Protein AF-A0A918ZTM0-F1 (afdb_monomer)

Structure (mmCIF, N/CA/C/O backbone):
data_AF-A0A918ZTM0-F1
#
_entry.id   AF-A0A918ZTM0-F1
#
loop_
_atom_site.group_PDB
_atom_site.id
_atom_site.type_symbol
_atom_site.label_atom_id
_atom_site.label_alt_id
_atom_site.label_comp_id
_atom_site.label_asym_id
_atom_site.label_entity_id
_atom_site.label_seq_id
_atom_site.pdbx_PDB_ins_code
_atom_site.Cartn_x
_atom_site.Cartn_y
_atom_site.Cartn_z
_atom_site.occupancy
_atom_site.B_iso_or_equiv
_atom_site.auth_seq_id
_atom_site.auth_comp_id
_atom_site.auth_asym_id
_atom_site.auth_atom_id
_atom_site.pdbx_PDB_model_num
ATOM 1 N N . MET A 1 1 ? -31.705 -29.599 -6.465 1.00 43.78 1 MET A N 1
ATOM 2 C CA . MET A 1 1 ? -30.343 -29.332 -6.976 1.00 43.78 1 MET A CA 1
ATOM 3 C C . MET A 1 1 ? -30.294 -27.897 -7.489 1.00 43.78 1 MET A C 1
ATOM 5 O O . MET A 1 1 ? -30.867 -27.629 -8.534 1.00 43.78 1 MET A O 1
ATOM 9 N N . ARG A 1 2 ? -29.726 -26.955 -6.719 1.00 46.12 2 ARG A N 1
ATOM 10 C CA . ARG A 1 2 ? -29.491 -25.574 -7.187 1.00 46.12 2 ARG A CA 1
ATOM 11 C C . ARG A 1 2 ? -28.284 -25.586 -8.129 1.00 46.12 2 ARG A C 1
ATOM 13 O O . ARG A 1 2 ? -27.284 -26.227 -7.819 1.00 46.12 2 ARG A O 1
ATOM 20 N N . GLY A 1 3 ? -28.444 -24.962 -9.292 1.00 47.97 3 GLY A N 1
ATOM 21 C CA . GLY A 1 3 ? -27.546 -25.076 -10.437 1.00 47.97 3 GLY A CA 1
ATOM 22 C C . GLY A 1 3 ? -26.139 -24.544 -10.172 1.00 47.97 3 GLY A C 1
ATOM 23 O O . GLY A 1 3 ? -25.957 -23.426 -9.703 1.00 47.97 3 GLY A O 1
ATOM 24 N N . VAL A 1 4 ? -25.153 -25.355 -10.551 1.00 58.38 4 VAL A N 1
ATOM 25 C CA . VAL A 1 4 ? -23.707 -25.065 -10.560 1.00 58.38 4 VAL A CA 1
ATOM 26 C C . VAL A 1 4 ? -23.358 -23.844 -11.433 1.00 58.38 4 VAL A C 1
ATOM 28 O O . VAL A 1 4 ? -22.305 -23.234 -11.273 1.00 58.38 4 VAL A O 1
ATOM 31 N N . THR A 1 5 ? -24.257 -23.436 -12.327 1.00 55.09 5 THR A N 1
ATOM 32 C CA . THR A 1 5 ? -24.033 -22.375 -13.314 1.00 55.09 5 THR A CA 1
ATOM 33 C C . THR A 1 5 ? -24.115 -20.952 -12.758 1.00 55.09 5 THR A C 1
ATOM 35 O O . THR A 1 5 ? -23.460 -20.072 -13.309 1.00 55.09 5 THR A O 1
ATOM 38 N N . ASP A 1 6 ? -24.811 -20.701 -11.641 1.00 48.56 6 ASP A N 1
ATOM 39 C CA . ASP A 1 6 ? -24.803 -19.365 -11.006 1.00 48.56 6 ASP A CA 1
ATOM 40 C C . ASP A 1 6 ? -23.495 -19.088 -10.238 1.00 48.56 6 ASP A C 1
ATOM 42 O O . ASP A 1 6 ? -23.199 -17.952 -9.875 1.00 48.56 6 ASP A O 1
ATOM 46 N N . SER A 1 7 ? -22.659 -20.115 -10.049 1.00 52.19 7 SER A N 1
ATOM 47 C CA . SER A 1 7 ? -21.384 -20.013 -9.337 1.00 52.19 7 SER A CA 1
ATOM 48 C C . SER A 1 7 ? -20.220 -19.510 -10.208 1.00 52.19 7 SER A C 1
ATOM 50 O O . SER A 1 7 ? -19.104 -19.385 -9.704 1.00 52.19 7 SER A O 1
ATOM 52 N N . MET A 1 8 ? -20.465 -19.223 -11.494 1.00 51.31 8 MET A N 1
ATOM 53 C CA . MET A 1 8 ? -19.448 -18.768 -12.455 1.00 51.31 8 MET A CA 1
ATOM 54 C C . MET A 1 8 ? -19.697 -17.368 -13.022 1.00 51.31 8 MET A C 1
ATOM 56 O O . MET A 1 8 ? -19.003 -16.964 -13.956 1.00 51.31 8 MET A O 1
ATOM 60 N N . ARG A 1 9 ? -20.646 -16.592 -12.477 1.00 54.53 9 ARG A N 1
ATOM 61 C CA . ARG A 1 9 ? -20.715 -15.175 -12.850 1.00 54.53 9 ARG A CA 1
ATOM 62 C C . ARG A 1 9 ? -19.388 -14.519 -12.451 1.00 54.53 9 ARG A C 1
ATOM 64 O O . ARG A 1 9 ? -18.967 -14.693 -11.303 1.00 54.53 9 ARG A O 1
ATOM 71 N N . PRO A 1 10 ? -18.703 -13.814 -13.371 1.00 57.16 10 PRO A N 1
ATOM 72 C CA . PRO A 1 10 ? -17.545 -13.024 -13.000 1.00 57.16 10 PRO A CA 1
ATOM 73 C C . PRO A 1 10 ? -17.990 -12.101 -11.869 1.00 57.16 10 PRO A C 1
ATOM 75 O O . PRO A 1 10 ? -18.932 -11.332 -12.051 1.00 57.16 10 PRO A O 1
ATOM 78 N N . GLY A 1 11 ? -17.376 -12.252 -10.691 1.00 60.34 11 GLY A N 1
ATOM 79 C CA . GLY A 1 11 ? -17.678 -11.395 -9.548 1.00 60.34 11 GLY A CA 1
ATOM 80 C C . GLY A 1 11 ? -17.605 -9.939 -9.988 1.00 60.34 11 GLY A C 1
ATOM 81 O O . GLY A 1 11 ? -16.727 -9.602 -10.785 1.00 60.34 11 GLY A O 1
ATOM 82 N N . GLU A 1 12 ? -18.558 -9.129 -9.533 1.00 71.25 12 GLU A N 1
ATOM 83 C CA . GLU A 1 12 ? -18.719 -7.733 -9.933 1.00 71.25 12 GLU A CA 1
ATOM 84 C C . GLU A 1 12 ? -17.384 -6.995 -9.763 1.00 71.25 12 GLU A C 1
ATOM 86 O O . GLU A 1 12 ? -16.927 -6.723 -8.651 1.00 71.25 12 GLU A O 1
ATOM 91 N N . ARG A 1 13 ? -16.695 -6.777 -10.888 1.00 81.94 13 ARG A N 1
ATOM 92 C CA . ARG A 1 13 ? -15.430 -6.051 -10.928 1.00 81.94 13 ARG A CA 1
ATOM 93 C C . ARG A 1 13 ? -15.784 -4.582 -10.899 1.00 81.94 13 ARG A C 1
ATOM 95 O O . ARG A 1 13 ? -16.464 -4.101 -11.800 1.00 81.94 13 ARG A O 1
ATOM 102 N N . GLN A 1 14 ? -15.306 -3.885 -9.882 1.00 89.44 14 GLN A N 1
ATOM 103 C CA . GLN A 1 14 ? -15.478 -2.447 -9.793 1.00 89.44 14 GLN A CA 1
ATOM 104 C C . GLN A 1 14 ? -14.168 -1.770 -10.185 1.00 89.44 14 GLN A C 1
ATOM 106 O O . GLN A 1 14 ? -13.125 -2.042 -9.591 1.00 89.44 14 GLN A O 1
ATOM 111 N N . GLU A 1 15 ? -14.216 -0.895 -11.181 1.00 91.62 15 GLU A N 1
ATOM 112 C CA . GLU A 1 15 ? -13.107 0.007 -11.475 1.00 91.62 15 GLU A CA 1
ATOM 113 C C . GLU A 1 15 ? -13.117 1.168 -10.482 1.00 91.62 15 GLU A C 1
ATOM 115 O O . GLU A 1 15 ? -14.165 1.727 -10.162 1.00 91.62 15 GLU A O 1
ATOM 120 N N . VAL A 1 16 ? -11.942 1.485 -9.952 1.00 91.25 16 VAL A N 1
ATOM 121 C CA . VAL A 1 16 ? -11.737 2.487 -8.908 1.00 91.25 16 VAL A CA 1
ATOM 122 C C . VAL A 1 16 ? -10.524 3.312 -9.285 1.00 91.25 16 VAL A C 1
ATOM 124 O O . VAL A 1 16 ? -9.474 2.760 -9.613 1.00 91.25 16 VAL A O 1
ATOM 127 N N . VAL A 1 17 ? -10.629 4.633 -9.205 1.00 91.06 17 VAL A N 1
ATOM 128 C CA . VAL A 1 17 ? -9.466 5.494 -9.436 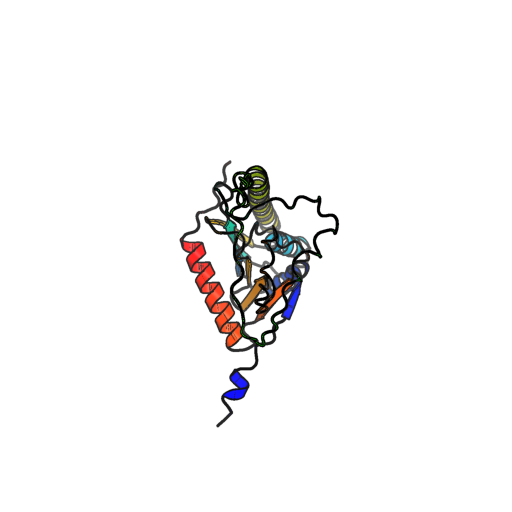1.00 91.06 17 VAL A CA 1
ATOM 129 C C . VAL A 1 17 ? -8.583 5.475 -8.187 1.00 91.06 17 VAL A C 1
ATOM 131 O O . VAL A 1 17 ? -9.071 5.525 -7.061 1.00 91.06 17 VAL A O 1
ATOM 134 N N . ALA A 1 18 ? -7.265 5.431 -8.351 1.00 88.50 18 ALA A N 1
ATOM 135 C CA . ALA A 1 18 ? -6.290 5.418 -7.261 1.00 88.50 18 ALA A CA 1
ATOM 136 C C . ALA A 1 18 ? -6.501 6.565 -6.248 1.00 88.50 18 ALA A C 1
ATOM 138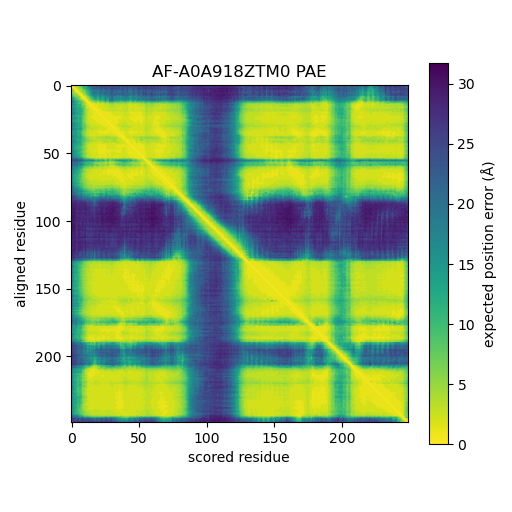 O O . ALA A 1 18 ? -6.328 6.389 -5.038 1.00 88.50 18 ALA A O 1
ATOM 139 N N . GLY A 1 19 ? -6.946 7.731 -6.728 1.00 89.06 19 GLY A N 1
ATOM 140 C CA . GLY A 1 19 ? -7.374 8.871 -5.920 1.00 89.06 19 GLY A CA 1
ATOM 141 C C . GLY A 1 19 ? -8.487 8.572 -4.902 1.00 89.06 19 GLY A C 1
ATOM 142 O O . GLY A 1 19 ? -8.572 9.265 -3.887 1.00 89.06 19 GLY A O 1
ATOM 143 N N . GLU A 1 20 ? -9.294 7.535 -5.132 1.00 93.12 20 GLU A N 1
ATOM 144 C CA . GLU A 1 20 ? -10.441 7.133 -4.311 1.00 93.12 20 GLU A CA 1
ATOM 145 C C . GLU A 1 20 ? -10.087 6.124 -3.210 1.00 93.12 20 GLU A C 1
ATOM 147 O O . GLU A 1 20 ? -10.922 5.863 -2.342 1.00 93.12 20 GLU A O 1
ATOM 152 N N . LEU A 1 21 ? -8.855 5.595 -3.169 1.00 94.62 21 LEU A N 1
ATOM 153 C CA . LEU A 1 21 ? -8.422 4.644 -2.129 1.00 94.62 21 LEU A CA 1
ATOM 154 C C . LEU A 1 21 ? -8.663 5.166 -0.703 1.00 94.62 21 LEU A C 1
ATOM 156 O O . LEU A 1 21 ? -9.023 4.399 0.190 1.00 94.62 21 LEU A O 1
ATOM 160 N N . GLY A 1 22 ? -8.558 6.482 -0.489 1.00 94.62 22 GLY A N 1
ATOM 161 C CA . GLY A 1 22 ? -8.833 7.106 0.807 1.00 94.62 22 GLY A CA 1
ATOM 162 C C . GLY A 1 22 ? -10.286 6.968 1.289 1.00 94.62 22 GLY A C 1
ATOM 163 O O . GLY A 1 22 ? -10.565 7.140 2.474 1.00 94.62 22 GLY A O 1
ATOM 164 N N . ARG A 1 23 ? -11.250 6.656 0.414 1.00 95.56 23 ARG A N 1
ATOM 165 C CA . ARG A 1 23 ? -12.600 6.264 0.849 1.00 95.56 23 ARG A CA 1
ATOM 166 C C . ARG A 1 23 ? -12.562 4.915 1.566 1.00 95.56 23 ARG A C 1
ATOM 168 O O . ARG A 1 23 ? -13.035 4.825 2.692 1.00 95.56 23 ARG A O 1
ATOM 175 N N . TYR A 1 24 ? -11.937 3.919 0.951 1.00 96.38 24 TYR A N 1
ATOM 176 C CA . TYR A 1 24 ? -11.879 2.556 1.476 1.00 96.38 24 TYR A CA 1
ATOM 177 C C . TYR A 1 24 ? -11.039 2.457 2.751 1.00 96.38 24 TYR A C 1
ATOM 179 O O . TYR A 1 24 ? -11.415 1.738 3.671 1.00 96.38 24 TYR A O 1
ATOM 187 N N . PHE A 1 25 ? -9.954 3.233 2.862 1.00 96.19 25 PHE A N 1
ATOM 188 C CA . PHE A 1 25 ? -9.216 3.326 4.124 1.00 96.19 25 PHE A CA 1
ATOM 189 C C . PHE A 1 25 ? -10.093 3.878 5.246 1.00 96.19 25 PHE A C 1
ATOM 191 O O . PHE A 1 25 ? -10.139 3.273 6.309 1.00 96.19 25 PHE A O 1
ATOM 198 N N . ARG A 1 26 ? -10.842 4.967 5.019 1.00 95.19 26 ARG A N 1
ATOM 199 C CA . ARG A 1 26 ? -11.750 5.521 6.041 1.00 95.19 26 ARG A CA 1
ATOM 200 C C . ARG A 1 26 ? -12.819 4.536 6.491 1.00 95.19 26 ARG A C 1
ATOM 202 O O . ARG A 1 26 ? -13.101 4.481 7.679 1.00 95.19 26 ARG A O 1
ATOM 209 N N . GLU A 1 27 ? -13.390 3.780 5.559 1.00 95.19 27 GLU A N 1
ATOM 210 C CA . GLU A 1 27 ? -14.376 2.742 5.874 1.00 95.19 27 GLU A CA 1
ATOM 211 C C . GLU A 1 27 ? -13.764 1.621 6.736 1.00 95.19 27 GLU A C 1
ATOM 213 O O . GLU A 1 27 ? -14.442 1.096 7.614 1.00 95.19 27 GLU A O 1
ATOM 218 N N . ALA A 1 28 ? -12.480 1.298 6.540 1.00 96.06 28 ALA A N 1
ATOM 219 C CA . ALA A 1 28 ? -11.780 0.252 7.287 1.00 96.06 28 ALA A CA 1
ATOM 220 C C . ALA A 1 28 ? -11.187 0.718 8.631 1.00 96.06 28 ALA A C 1
ATOM 222 O O . ALA A 1 28 ? -11.035 -0.093 9.539 1.00 96.06 28 ALA A O 1
ATOM 223 N N . LEU A 1 29 ? -10.865 2.012 8.787 1.00 95.75 29 LEU A N 1
ATOM 224 C CA . LEU A 1 29 ? -10.197 2.561 9.979 1.00 95.75 29 LEU A CA 1
ATOM 225 C C . LEU A 1 29 ? -10.827 2.149 11.324 1.00 95.75 29 LEU A C 1
ATOM 227 O O . LEU A 1 29 ? -10.054 1.820 12.221 1.00 95.75 29 LEU A O 1
ATOM 231 N N . PRO A 1 30 ? -12.164 2.119 11.503 1.00 94.50 30 PRO A N 1
ATOM 232 C CA . PRO A 1 30 ? -12.768 1.699 12.770 1.00 94.50 30 PRO A CA 1
ATOM 233 C C . PRO A 1 30 ? -12.461 0.251 13.188 1.00 94.50 30 PRO A C 1
ATOM 235 O O . PRO A 1 30 ? -12.690 -0.093 14.343 1.00 94.50 30 PRO A O 1
ATOM 238 N N . GLY A 1 31 ? -11.997 -0.595 12.261 1.00 95.50 31 GLY A N 1
ATOM 239 C CA . GLY A 1 31 ? -11.711 -2.015 12.478 1.00 95.50 31 GLY A CA 1
ATOM 240 C C . GLY A 1 31 ? -10.237 -2.355 12.704 1.00 95.50 31 GLY A C 1
ATOM 241 O O . GLY A 1 31 ? -9.892 -3.526 12.599 1.00 95.50 31 GLY A O 1
ATOM 242 N N . ASP A 1 32 ? -9.382 -1.366 12.986 1.00 96.50 32 ASP A N 1
ATOM 243 C CA . ASP A 1 32 ? -7.930 -1.539 13.165 1.00 96.50 32 ASP A CA 1
ATOM 244 C C . ASP A 1 32 ? -7.238 -2.221 11.961 1.00 96.50 32 ASP A C 1
ATOM 246 O O . ASP A 1 32 ? -6.677 -3.317 12.079 1.00 96.50 32 ASP A O 1
ATOM 250 N N . PRO A 1 33 ? -7.284 -1.594 10.769 1.00 97.50 33 PRO A N 1
ATOM 251 C CA . PRO A 1 33 ? -7.004 -2.294 9.528 1.00 97.50 33 PRO A CA 1
ATOM 252 C C . PRO A 1 33 ? -5.521 -2.629 9.330 1.00 97.50 33 PRO A C 1
ATOM 254 O O . PRO A 1 33 ? -4.614 -1.828 9.597 1.00 97.50 33 PRO A O 1
ATOM 257 N N . GLY A 1 34 ? -5.281 -3.800 8.744 1.00 98.38 34 GLY A N 1
ATOM 258 C CA . GLY A 1 34 ? -4.026 -4.206 8.128 1.00 98.38 34 GLY A CA 1
ATOM 259 C C . GLY A 1 34 ? -4.010 -3.891 6.633 1.00 98.38 34 GLY A C 1
ATOM 260 O O . GLY A 1 34 ? -4.865 -4.349 5.877 1.00 98.38 34 GLY A O 1
ATOM 261 N N . ILE A 1 35 ? -3.009 -3.133 6.192 1.00 98.25 35 ILE A N 1
ATOM 262 C CA . ILE A 1 35 ? -2.814 -2.725 4.802 1.00 98.25 35 ILE A CA 1
ATOM 263 C C . ILE A 1 35 ? -1.501 -3.316 4.291 1.00 98.25 35 ILE A C 1
ATOM 265 O O . ILE A 1 35 ? -0.425 -2.981 4.790 1.00 98.25 35 ILE A O 1
ATOM 269 N N . ASP A 1 36 ? -1.597 -4.159 3.266 1.00 98.38 36 ASP A N 1
ATOM 270 C CA . ASP A 1 36 ? -0.458 -4.801 2.608 1.00 98.38 36 ASP A CA 1
ATOM 271 C C . ASP A 1 36 ? -0.366 -4.299 1.163 1.00 98.38 36 ASP A C 1
ATOM 273 O O . ASP A 1 36 ? -1.288 -4.505 0.374 1.00 98.38 36 ASP A O 1
ATOM 277 N N . ALA A 1 37 ? 0.729 -3.637 0.793 1.00 96.88 37 ALA A N 1
ATOM 278 C CA . ALA A 1 37 ? 0.880 -3.024 -0.523 1.00 96.88 37 ALA A CA 1
ATOM 279 C C . ALA A 1 37 ? 2.193 -3.406 -1.211 1.00 96.88 37 ALA A C 1
ATOM 281 O O . ALA A 1 37 ? 3.261 -3.412 -0.603 1.00 96.88 37 ALA A O 1
ATOM 282 N N . VAL A 1 38 ? 2.113 -3.658 -2.514 1.00 95.31 38 VAL A N 1
ATOM 283 C CA . VAL A 1 38 ? 3.263 -3.720 -3.422 1.00 95.31 38 VAL A CA 1
ATOM 284 C C . VAL A 1 38 ? 3.082 -2.602 -4.433 1.00 95.31 38 VAL A C 1
ATOM 286 O O . VAL A 1 38 ? 1.987 -2.451 -4.969 1.00 95.31 38 VAL A O 1
ATOM 289 N N . GLY A 1 39 ? 4.118 -1.815 -4.701 1.00 91.56 39 GLY A N 1
ATOM 290 C CA . GLY A 1 39 ? 4.056 -0.789 -5.740 1.00 91.56 39 GLY A CA 1
ATOM 291 C C . GLY A 1 39 ? 5.407 -0.149 -6.012 1.00 91.56 39 GLY A C 1
ATOM 292 O O . GLY A 1 39 ? 6.361 -0.379 -5.278 1.00 91.56 39 GLY A O 1
ATOM 293 N N . CYS A 1 40 ? 5.479 0.673 -7.064 1.00 87.69 40 CYS A N 1
ATOM 294 C CA . CYS A 1 40 ? 6.723 1.330 -7.480 1.00 87.69 40 CYS A CA 1
ATOM 295 C C . CYS A 1 40 ? 7.348 2.157 -6.341 1.00 87.69 40 CYS A C 1
ATOM 297 O O . CYS A 1 40 ? 8.464 1.882 -5.930 1.00 87.69 40 CYS A O 1
ATOM 299 N N . THR A 1 41 ? 6.619 3.117 -5.769 1.00 88.06 41 THR A N 1
ATOM 300 C CA . THR A 1 41 ? 7.096 3.882 -4.597 1.00 88.06 41 THR A CA 1
ATOM 301 C C . THR A 1 41 ? 6.230 3.674 -3.357 1.00 88.06 41 THR A C 1
ATOM 303 O O . THR A 1 41 ? 6.598 4.069 -2.256 1.00 88.06 41 THR A O 1
ATOM 306 N N . GLY A 1 42 ? 5.051 3.063 -3.520 1.00 87.81 42 GLY A N 1
ATOM 307 C CA . GLY A 1 42 ? 4.014 3.017 -2.486 1.00 87.81 42 GLY A CA 1
ATOM 308 C C . GLY A 1 42 ? 3.314 4.363 -2.250 1.00 87.81 42 GLY A C 1
ATOM 309 O O . GLY A 1 42 ? 2.385 4.420 -1.442 1.00 87.81 42 GLY A O 1
ATOM 310 N N . GLY A 1 43 ? 3.702 5.425 -2.974 1.00 92.06 43 GLY A N 1
ATOM 311 C CA . GLY A 1 43 ? 3.236 6.797 -2.763 1.00 92.06 43 GLY A CA 1
ATOM 312 C C . GLY A 1 43 ? 1.719 6.930 -2.748 1.00 92.06 43 GLY A C 1
ATOM 313 O O . GLY A 1 43 ? 1.170 7.513 -1.822 1.00 92.06 43 GLY A O 1
ATOM 314 N N . THR A 1 44 ? 1.018 6.303 -3.692 1.00 91.31 44 THR A N 1
ATOM 315 C CA . THR A 1 44 ? -0.450 6.340 -3.765 1.00 91.31 44 THR A CA 1
ATOM 316 C C . THR A 1 44 ? -1.124 5.827 -2.489 1.00 91.31 44 THR A C 1
ATOM 318 O O . THR A 1 44 ? -2.035 6.474 -1.974 1.00 91.31 44 THR A O 1
ATOM 321 N N . VAL A 1 45 ? -0.675 4.692 -1.946 1.00 94.62 45 VAL A N 1
ATOM 322 C CA . VAL A 1 45 ? -1.239 4.117 -0.712 1.00 94.62 45 VAL A CA 1
ATOM 323 C C . VAL A 1 45 ? -0.901 5.002 0.487 1.00 94.62 45 VAL A C 1
ATOM 325 O O . VAL A 1 45 ? -1.787 5.339 1.273 1.00 94.62 45 VAL A O 1
ATOM 328 N N . VAL A 1 46 ? 0.360 5.426 0.591 1.00 95.94 46 VAL A N 1
ATOM 329 C CA . VAL A 1 46 ? 0.868 6.260 1.689 1.00 95.94 46 VAL A CA 1
ATOM 330 C C . VAL A 1 46 ? 0.155 7.611 1.747 1.00 95.94 46 VAL A C 1
ATOM 332 O O . VAL A 1 46 ? -0.352 7.993 2.800 1.00 95.94 46 VAL A O 1
ATOM 335 N N . ASP A 1 47 ? 0.048 8.312 0.617 1.00 95.19 47 ASP A N 1
ATOM 336 C CA . ASP A 1 47 ? -0.610 9.616 0.522 1.00 95.19 47 ASP A CA 1
ATOM 337 C C . ASP A 1 47 ? -2.078 9.538 0.935 1.00 95.19 47 ASP A C 1
ATOM 339 O O . ASP A 1 47 ? -2.576 10.392 1.675 1.00 95.19 47 ASP A O 1
ATOM 343 N N . GLN A 1 48 ? -2.786 8.521 0.443 1.00 95.38 48 GLN A N 1
ATOM 344 C CA . GLN A 1 48 ? -4.203 8.344 0.727 1.00 95.38 48 GLN A CA 1
ATOM 345 C C . GLN A 1 48 ? -4.427 7.992 2.197 1.00 95.38 48 GLN A C 1
ATOM 347 O O . GLN A 1 48 ? -5.300 8.589 2.829 1.00 95.38 48 GLN A O 1
ATOM 352 N N . LEU A 1 49 ? -3.610 7.109 2.777 1.00 96.50 49 LEU A N 1
ATOM 353 C CA . LEU A 1 49 ? -3.696 6.780 4.199 1.00 96.50 49 LEU A CA 1
ATOM 354 C C . LEU A 1 49 ? -3.368 7.990 5.085 1.00 96.50 49 LEU A C 1
ATOM 356 O O . LEU A 1 49 ? -4.141 8.305 5.992 1.00 96.50 49 LEU A O 1
ATOM 360 N N . ARG A 1 50 ? -2.280 8.716 4.790 1.00 96.62 50 ARG A N 1
ATOM 361 C CA . ARG A 1 50 ? -1.895 9.943 5.506 1.00 96.62 50 ARG A CA 1
ATOM 362 C C . ARG A 1 50 ? -3.049 10.940 5.546 1.00 96.62 50 ARG A C 1
ATOM 364 O O . ARG A 1 50 ? -3.433 11.390 6.623 1.00 96.62 50 ARG A O 1
ATOM 371 N N . ARG A 1 51 ? -3.669 11.220 4.394 1.00 95.19 51 ARG A N 1
ATOM 372 C CA . ARG A 1 51 ? -4.829 12.124 4.301 1.00 95.19 51 ARG A CA 1
ATOM 373 C C . ARG A 1 51 ? -5.999 11.681 5.175 1.00 95.19 51 ARG A C 1
ATOM 375 O O . ARG A 1 51 ? -6.687 12.534 5.729 1.00 95.19 51 ARG A O 1
ATOM 382 N N . CYS A 1 52 ? -6.251 10.377 5.287 1.00 95.19 52 CYS A N 1
ATOM 383 C CA . CYS A 1 52 ? -7.323 9.856 6.136 1.00 95.19 52 CYS A CA 1
ATOM 384 C C . CYS A 1 52 ? -7.027 10.088 7.620 1.00 95.19 52 CYS A C 1
ATOM 386 O O . CYS A 1 52 ? -7.897 10.553 8.351 1.00 95.19 52 CYS A O 1
ATOM 388 N N . LEU A 1 53 ? -5.792 9.822 8.046 1.00 95.62 53 LEU A N 1
ATOM 389 C CA . LEU A 1 53 ? -5.377 9.954 9.442 1.00 95.62 53 LEU A CA 1
ATOM 390 C C . LEU A 1 53 ? -5.265 11.420 9.895 1.00 95.62 53 LEU A C 1
ATOM 392 O O . LEU A 1 53 ? -5.557 11.742 11.048 1.00 95.62 53 LEU A O 1
ATOM 396 N N . GLU A 1 54 ? -4.877 12.330 8.999 1.00 94.38 54 GLU A N 1
ATOM 397 C CA . GLU A 1 54 ? -4.691 13.744 9.336 1.00 94.38 54 GLU A CA 1
ATOM 398 C C . GLU A 1 54 ? -6.004 14.517 9.490 1.00 94.38 54 GLU A C 1
ATOM 400 O O . GLU A 1 54 ? -6.086 15.362 10.387 1.00 94.38 54 GLU A O 1
ATOM 405 N N . ARG A 1 55 ? -7.036 14.192 8.696 1.00 89.31 55 ARG A N 1
ATOM 406 C CA . ARG A 1 55 ? -8.293 14.960 8.572 1.00 89.31 55 ARG A CA 1
ATOM 407 C C . ARG A 1 55 ? -9.112 15.155 9.854 1.00 89.31 55 ARG A C 1
ATOM 409 O O . ARG A 1 55 ? -9.960 16.032 9.860 1.00 89.31 55 ARG A O 1
ATOM 416 N N . GLY A 1 56 ? -8.837 14.433 10.940 1.00 70.06 56 GLY A N 1
ATOM 417 C CA . GLY A 1 56 ? -9.391 14.764 12.265 1.00 70.06 56 GLY A CA 1
ATOM 418 C C . GLY A 1 56 ? -10.602 13.944 12.690 1.00 70.06 56 GLY A C 1
ATOM 419 O O . GLY A 1 56 ? -10.745 13.700 13.882 1.00 70.06 56 GLY A O 1
ATOM 420 N N . ASP A 1 57 ? -11.385 13.427 11.746 1.00 82.75 57 ASP A N 1
ATOM 421 C CA . ASP A 1 57 ? -12.649 12.725 12.025 1.00 82.75 57 ASP A CA 1
ATOM 422 C C . ASP A 1 57 ? -12.464 11.238 12.379 1.00 82.75 57 ASP A C 1
ATOM 424 O O . ASP A 1 57 ? -13.244 10.376 11.974 1.00 82.75 57 ASP A O 1
ATOM 428 N N . LEU A 1 58 ? -11.395 10.908 13.107 1.00 87.06 58 LEU A N 1
ATOM 429 C CA . LEU A 1 58 ? -11.161 9.539 13.559 1.00 87.06 58 LEU A CA 1
ATOM 430 C C . LEU A 1 58 ? -12.112 9.224 14.714 1.00 87.06 58 LEU A C 1
ATOM 432 O O . LEU A 1 58 ? -12.058 9.856 15.769 1.00 87.06 58 LEU A O 1
ATOM 436 N N . THR A 1 59 ? -12.971 8.227 14.530 1.00 85.50 59 THR A N 1
ATOM 437 C CA . THR A 1 59 ? -13.771 7.673 15.618 1.00 85.50 59 THR A CA 1
ATOM 438 C C . THR A 1 59 ? -12.896 6.735 16.451 1.00 85.50 59 THR A C 1
ATOM 440 O O . THR A 1 59 ? -12.368 5.740 15.962 1.00 85.50 59 THR A O 1
ATOM 443 N N . GLY A 1 60 ? -12.706 7.061 17.730 1.00 89.62 60 GLY A N 1
ATOM 444 C CA . GLY A 1 60 ? -11.885 6.254 18.636 1.00 89.62 60 GLY A CA 1
ATOM 445 C C . GLY A 1 60 ? -10.377 6.460 18.455 1.00 89.62 60 GLY A C 1
ATOM 446 O O . GLY A 1 60 ? -9.910 7.582 18.271 1.00 89.62 60 GLY A O 1
ATOM 447 N N . ARG A 1 61 ? -9.604 5.376 18.603 1.00 93.81 61 ARG A N 1
ATOM 448 C CA . ARG A 1 61 ? -8.134 5.362 18.497 1.00 93.81 61 ARG A CA 1
ATOM 449 C C . ARG A 1 61 ? -7.687 4.184 17.634 1.00 93.81 61 ARG A C 1
ATOM 451 O O . ARG A 1 61 ? -7.172 3.214 18.189 1.00 93.81 61 ARG A O 1
ATOM 458 N N . PRO A 1 62 ? -7.905 4.251 16.313 1.00 95.12 62 PRO A N 1
ATOM 459 C CA . PRO A 1 62 ? -7.641 3.116 15.446 1.00 95.12 62 PRO A CA 1
ATOM 460 C C . PRO A 1 62 ? -6.156 2.750 15.452 1.00 95.12 62 PRO A C 1
ATOM 462 O O . PRO A 1 62 ? -5.282 3.626 15.514 1.00 95.12 62 PRO A O 1
ATOM 465 N N . HIS A 1 63 ? -5.874 1.456 15.368 1.00 97.56 63 HIS A N 1
ATOM 466 C CA . HIS A 1 63 ? -4.548 0.897 15.155 1.00 97.56 63 HIS A CA 1
ATOM 467 C C . HIS A 1 63 ? -4.422 0.439 13.704 1.00 97.56 63 HIS A C 1
ATOM 469 O O . HIS A 1 63 ? -5.001 -0.557 13.300 1.00 97.56 63 HIS A O 1
ATOM 475 N N . VAL A 1 64 ? -3.627 1.157 12.915 1.00 98.00 64 VAL A N 1
ATOM 476 C CA . VAL A 1 64 ? -3.352 0.797 11.521 1.00 98.00 64 VAL A CA 1
ATOM 477 C C . VAL A 1 64 ? -2.000 0.105 11.414 1.00 98.00 64 VAL A C 1
ATOM 479 O O . VAL A 1 64 ? -0.999 0.625 11.913 1.00 98.00 64 VAL A O 1
ATOM 482 N N . ARG A 1 65 ? -1.945 -1.032 10.715 1.00 98.50 65 ARG A N 1
ATOM 483 C CA . ARG A 1 65 ? -0.688 -1.680 10.314 1.00 98.50 65 ARG A CA 1
ATOM 484 C C . ARG A 1 65 ? -0.485 -1.508 8.816 1.00 98.50 65 ARG A C 1
ATOM 486 O O . ARG A 1 65 ? -1.303 -1.981 8.041 1.00 98.50 65 ARG A O 1
ATOM 493 N N . LEU A 1 66 ? 0.612 -0.885 8.404 1.00 98.31 66 LEU A N 1
ATOM 494 C CA . LEU A 1 66 ? 0.968 -0.690 7.001 1.00 98.31 66 LEU A CA 1
ATOM 495 C C . LEU A 1 66 ? 2.268 -1.432 6.668 1.00 98.31 66 LEU A C 1
ATOM 497 O O . LEU A 1 66 ? 3.318 -1.151 7.244 1.00 98.31 66 LEU A O 1
ATOM 501 N N . ARG A 1 67 ? 2.204 -2.340 5.695 1.00 98.38 67 ARG A N 1
ATOM 502 C CA . ARG A 1 67 ? 3.349 -3.075 5.148 1.00 98.38 67 ARG A CA 1
ATOM 503 C C . ARG A 1 67 ? 3.492 -2.763 3.663 1.00 98.38 67 ARG A C 1
ATOM 505 O O . ARG A 1 67 ? 2.580 -3.041 2.889 1.00 98.38 67 ARG A O 1
ATOM 512 N N . VAL A 1 68 ? 4.626 -2.196 3.255 1.00 97.38 68 VAL A N 1
ATOM 513 C CA . VAL A 1 68 ? 4.870 -1.794 1.859 1.00 97.38 68 VAL A CA 1
ATOM 514 C C . VAL A 1 68 ? 6.115 -2.481 1.311 1.00 97.38 68 VAL A C 1
ATOM 516 O O . VAL A 1 68 ? 7.186 -2.381 1.905 1.00 97.38 68 VAL A O 1
ATOM 519 N N . ILE A 1 69 ? 5.986 -3.152 0.166 1.00 96.94 69 ILE A N 1
ATOM 520 C CA . ILE A 1 69 ? 7.111 -3.668 -0.621 1.00 96.94 69 ILE A CA 1
ATOM 521 C C . ILE A 1 69 ? 7.324 -2.759 -1.828 1.00 96.94 69 ILE A C 1
ATOM 523 O O . ILE A 1 69 ? 6.390 -2.512 -2.595 1.00 96.94 69 ILE A O 1
ATOM 527 N N . VAL A 1 70 ? 8.563 -2.314 -2.019 1.00 95.31 70 VAL A N 1
ATOM 528 C CA . VAL A 1 70 ? 8.988 -1.514 -3.175 1.00 95.31 70 VAL A CA 1
ATOM 529 C C . VAL A 1 70 ? 10.174 -2.170 -3.896 1.00 95.31 70 VAL A C 1
ATOM 531 O O . VAL A 1 70 ? 10.905 -2.958 -3.281 1.00 95.31 70 VAL A O 1
ATOM 534 N N . PRO A 1 71 ? 10.392 -1.870 -5.190 1.00 94.75 71 PRO A N 1
ATOM 535 C CA . PRO A 1 71 ? 11.609 -2.239 -5.893 1.00 94.75 71 PRO A CA 1
ATOM 536 C C . PRO A 1 71 ? 12.865 -1.731 -5.183 1.00 94.75 71 PRO A C 1
ATOM 538 O O . PRO A 1 71 ? 12.908 -0.625 -4.643 1.00 94.75 71 PRO A O 1
ATOM 541 N N . ASP A 1 72 ? 13.921 -2.533 -5.236 1.00 94.75 72 ASP A N 1
ATOM 542 C CA . ASP A 1 72 ? 15.252 -2.113 -4.823 1.00 94.75 72 ASP A CA 1
ATOM 543 C C . ASP A 1 72 ? 15.890 -1.211 -5.893 1.00 94.75 72 ASP A C 1
ATOM 545 O O . ASP A 1 72 ? 16.597 -1.671 -6.791 1.00 94.75 72 ASP A O 1
ATOM 549 N N . PHE A 1 73 ? 15.639 0.095 -5.787 1.00 92.75 73 PHE A N 1
ATOM 550 C CA . PHE A 1 73 ? 16.198 1.106 -6.690 1.00 92.75 73 PHE A CA 1
ATOM 551 C C . PHE A 1 73 ? 17.712 1.317 -6.532 1.00 92.75 73 PHE A C 1
ATOM 553 O O . PHE A 1 73 ? 18.301 2.085 -7.292 1.00 92.75 73 PHE A O 1
ATOM 560 N N . THR A 1 74 ? 18.369 0.645 -5.580 1.00 92.06 74 THR A N 1
ATOM 561 C CA . THR A 1 74 ? 19.838 0.655 -5.487 1.00 92.06 74 THR A CA 1
ATOM 562 C C . THR A 1 74 ? 20.490 -0.258 -6.528 1.00 92.06 74 THR A C 1
ATOM 564 O O . THR A 1 74 ? 21.698 -0.180 -6.748 1.00 92.06 74 THR A O 1
ATOM 567 N N . GLN A 1 75 ? 19.694 -1.100 -7.198 1.00 91.06 75 GLN A N 1
ATOM 568 C CA . GLN A 1 75 ? 20.144 -2.050 -8.210 1.00 91.06 75 GLN A CA 1
ATOM 569 C C . GLN A 1 75 ? 19.565 -1.734 -9.600 1.00 91.06 75 GLN A C 1
ATOM 571 O O . GLN A 1 75 ? 18.561 -1.027 -9.713 1.00 91.06 75 GLN A O 1
ATOM 576 N N . PRO A 1 76 ? 20.193 -2.213 -10.692 1.00 89.56 76 PRO A N 1
ATOM 577 C CA . PRO A 1 76 ? 19.650 -2.098 -12.052 1.00 89.56 76 PRO A CA 1
ATOM 578 C C . PRO A 1 76 ? 18.271 -2.713 -12.205 1.00 89.56 76 PRO A C 1
ATOM 580 O O . PRO A 1 76 ? 18.069 -3.867 -11.843 1.00 89.56 76 PRO A O 1
ATOM 583 N N . LEU A 1 77 ? 17.330 -1.949 -12.764 1.00 85.25 77 LEU A N 1
ATOM 584 C CA . LEU A 1 77 ? 15.969 -2.405 -13.027 1.00 85.25 77 LEU A CA 1
ATOM 585 C C . LEU A 1 77 ? 15.686 -2.344 -14.526 1.00 85.25 77 LEU A C 1
ATOM 587 O O . LEU A 1 77 ? 15.692 -1.286 -15.152 1.00 85.25 77 LEU A O 1
ATOM 591 N N . SER A 1 78 ? 15.393 -3.505 -15.109 1.00 81.25 78 SER A N 1
ATOM 592 C CA . SER A 1 78 ? 14.998 -3.585 -16.515 1.00 81.25 78 SER A CA 1
ATOM 593 C C . SER A 1 78 ? 13.655 -2.887 -16.745 1.00 81.25 78 SER A C 1
ATOM 595 O O . SER A 1 78 ? 12.689 -3.131 -16.019 1.00 81.25 78 SER A O 1
ATOM 597 N N . GLY A 1 79 ? 13.584 -2.055 -17.787 1.00 74.00 79 GLY A N 1
ATOM 598 C CA . GLY A 1 79 ? 12.353 -1.372 -18.196 1.00 74.00 79 GLY A CA 1
ATOM 599 C C . GLY A 1 79 ? 12.003 -0.122 -17.384 1.00 74.00 79 GLY A C 1
ATOM 600 O O . GLY A 1 79 ? 10.903 0.405 -17.554 1.00 74.00 79 GLY A O 1
ATOM 601 N N . LEU A 1 80 ? 12.907 0.355 -16.521 1.00 75.50 80 LEU A N 1
ATOM 602 C CA . LEU A 1 80 ? 12.768 1.643 -15.851 1.00 75.50 80 LEU A CA 1
ATOM 603 C C . LEU A 1 80 ? 13.420 2.743 -16.703 1.00 75.50 80 LEU A C 1
ATOM 605 O O . LEU A 1 80 ? 14.619 2.988 -16.600 1.00 75.50 80 LEU A O 1
ATOM 609 N N . CYS A 1 81 ? 12.618 3.405 -17.533 1.00 69.12 81 CYS A N 1
ATOM 610 C CA . CYS A 1 81 ? 13.063 4.527 -18.358 1.00 69.12 81 CYS A CA 1
ATOM 611 C C . CYS A 1 81 ? 12.220 5.764 -18.045 1.00 69.12 81 CYS A C 1
ATOM 613 O O . CYS A 1 81 ? 10.999 5.658 -17.867 1.00 69.12 81 CYS A O 1
ATOM 615 N N . ARG A 1 82 ? 12.855 6.942 -17.997 1.00 70.69 82 ARG A N 1
ATOM 616 C CA . ARG A 1 82 ? 12.130 8.210 -17.908 1.00 70.69 82 ARG A CA 1
ATOM 617 C C . ARG A 1 82 ? 11.253 8.356 -19.150 1.00 70.69 82 ARG A C 1
ATOM 619 O O . ARG A 1 82 ? 11.634 7.989 -20.260 1.00 70.69 82 ARG A O 1
ATOM 626 N N . ARG A 1 83 ? 10.033 8.856 -18.956 1.00 63.91 83 ARG A N 1
ATOM 627 C CA . ARG A 1 83 ? 9.222 9.289 -20.089 1.00 63.91 83 ARG A CA 1
ATOM 628 C C . ARG A 1 83 ? 9.875 10.556 -20.613 1.00 63.91 83 ARG A C 1
ATOM 630 O O . ARG A 1 83 ? 9.738 11.604 -19.988 1.00 63.91 83 ARG A O 1
ATOM 637 N N . ASP A 1 84 ? 10.555 10.460 -21.744 1.00 54.47 84 ASP A N 1
ATOM 638 C CA . ASP A 1 84 ? 10.940 11.653 -22.479 1.00 54.47 84 ASP A CA 1
ATOM 639 C C . ASP A 1 84 ? 9.638 12.374 -22.840 1.00 54.47 84 ASP A C 1
ATOM 641 O O . ASP A 1 84 ? 8.785 11.855 -23.563 1.00 54.47 84 ASP A O 1
ATOM 645 N N . GLY A 1 85 ? 9.420 13.548 -22.251 1.00 50.34 85 GLY A N 1
ATOM 646 C CA . GLY A 1 85 ? 8.234 14.375 -22.482 1.00 50.34 85 GLY A CA 1
ATOM 647 C C . GLY A 1 85 ? 8.135 14.930 -23.910 1.00 50.34 85 GLY A C 1
ATOM 648 O O . GLY A 1 85 ? 7.332 15.821 -24.147 1.00 50.34 85 GLY A O 1
ATOM 649 N N . SER A 1 86 ? 8.940 14.430 -24.852 1.00 44.47 86 SER A N 1
ATOM 650 C CA . SER A 1 86 ? 9.054 14.876 -26.243 1.00 44.47 86 SER A CA 1
ATOM 651 C C . SER A 1 86 ? 8.168 14.097 -27.224 1.00 44.47 86 SER A C 1
ATOM 653 O O . SER A 1 86 ? 8.437 14.072 -28.421 1.00 44.47 86 SER A O 1
ATOM 655 N N . GLY A 1 87 ? 7.099 13.461 -26.744 1.00 39.00 87 GLY A N 1
ATOM 656 C CA . GLY A 1 87 ? 6.097 12.853 -27.617 1.00 39.00 87 GLY A CA 1
ATOM 657 C C . GLY A 1 87 ? 5.102 13.888 -28.130 1.00 39.00 87 GLY A C 1
ATOM 658 O O . GLY A 1 87 ? 4.017 14.008 -27.565 1.00 39.00 87 GLY A O 1
ATOM 659 N N . THR A 1 88 ? 5.461 14.602 -29.199 1.00 36.50 88 THR A N 1
ATOM 660 C CA . THR A 1 88 ? 4.486 15.031 -30.210 1.00 36.50 88 THR A CA 1
ATOM 661 C C . THR A 1 88 ? 3.697 13.811 -30.700 1.00 36.50 88 THR A C 1
ATOM 663 O O . THR A 1 88 ? 4.211 12.693 -30.730 1.00 36.50 88 THR A O 1
ATOM 666 N N . GLU A 1 89 ? 2.435 14.018 -31.067 1.00 35.91 89 GLU A N 1
ATOM 667 C CA . GLU A 1 89 ? 1.457 13.003 -31.494 1.00 35.91 89 GLU A CA 1
ATOM 668 C C . GLU A 1 89 ? 1.801 12.246 -32.802 1.00 35.91 89 GLU A C 1
ATOM 670 O O . GLU A 1 89 ? 0.965 11.518 -33.330 1.00 35.91 89 GLU A O 1
ATOM 675 N N . ASP A 1 90 ? 3.037 12.308 -33.302 1.00 32.50 90 ASP A N 1
ATOM 676 C CA . ASP A 1 90 ? 3.457 11.683 -34.564 1.00 32.50 90 ASP A CA 1
ATOM 677 C C . ASP A 1 90 ? 4.103 10.303 -34.361 1.00 32.50 90 ASP A C 1
ATOM 679 O O . ASP A 1 90 ? 5.243 10.042 -34.739 1.00 32.50 90 ASP A O 1
ATOM 683 N N . ALA A 1 91 ? 3.355 9.381 -33.756 1.00 32.84 91 ALA A N 1
ATOM 684 C CA . ALA A 1 91 ? 3.640 7.947 -33.850 1.00 32.84 91 ALA A CA 1
ATOM 685 C C . ALA A 1 91 ? 2.355 7.112 -33.737 1.00 32.84 91 ALA A C 1
ATOM 687 O O . ALA A 1 91 ? 2.296 6.109 -33.026 1.00 32.84 91 ALA A O 1
ATOM 688 N N . VAL A 1 92 ? 1.313 7.529 -34.458 1.00 31.91 92 VAL A N 1
ATOM 689 C CA . VAL A 1 92 ? 0.152 6.690 -34.791 1.00 31.91 92 VAL A CA 1
ATOM 690 C C . VAL A 1 92 ? 0.005 6.656 -36.311 1.00 31.91 92 VAL A C 1
ATOM 692 O O . VAL A 1 92 ? -0.999 7.085 -36.856 1.00 31.91 92 VAL A O 1
ATOM 695 N N . ASN A 1 93 ? 1.048 6.213 -37.017 1.00 33.91 93 ASN A N 1
ATOM 696 C CA . ASN A 1 93 ? 0.933 5.687 -38.382 1.00 33.91 93 ASN A CA 1
ATOM 697 C C . ASN A 1 93 ? 2.258 5.068 -38.832 1.00 33.91 93 ASN A C 1
ATOM 699 O O . ASN A 1 93 ? 3.026 5.682 -39.560 1.00 33.91 93 ASN A O 1
ATOM 703 N N . ALA A 1 94 ? 2.538 3.845 -38.379 1.00 32.44 94 ALA A N 1
ATOM 704 C CA . ALA A 1 94 ? 3.489 2.963 -39.059 1.00 32.44 94 ALA A CA 1
ATOM 705 C C . ALA A 1 94 ? 3.372 1.501 -38.594 1.00 32.44 94 ALA A C 1
ATOM 707 O O . ALA A 1 94 ? 4.390 0.896 -38.311 1.00 32.44 94 ALA A O 1
ATOM 708 N N . VAL A 1 95 ? 2.168 0.921 -38.501 1.00 30.75 95 VAL A N 1
ATOM 709 C CA . VAL A 1 95 ? 1.966 -0.533 -38.697 1.00 30.75 95 VAL A CA 1
ATOM 710 C C . VAL A 1 95 ? 0.502 -0.756 -39.086 1.00 30.75 95 VAL A C 1
ATOM 712 O O . VAL A 1 95 ? -0.335 -1.013 -38.233 1.00 30.75 95 VAL A O 1
ATOM 715 N N . ASN A 1 96 ? 0.183 -0.582 -40.365 1.00 30.84 96 ASN A N 1
ATOM 716 C CA . ASN A 1 96 ? -0.984 -1.177 -41.025 1.00 30.84 96 ASN A CA 1
ATOM 717 C C . ASN A 1 96 ? -0.728 -1.110 -42.532 1.00 30.84 96 ASN A C 1
ATOM 719 O O . ASN A 1 96 ? -1.172 -0.191 -43.209 1.00 30.84 96 ASN A O 1
ATOM 723 N N . ALA A 1 97 ? 0.075 -2.051 -43.020 1.00 31.38 97 ALA A N 1
ATOM 724 C CA . ALA A 1 97 ? 0.167 -2.392 -44.435 1.00 31.38 97 ALA A CA 1
ATOM 725 C C . ALA A 1 97 ? 0.852 -3.758 -44.575 1.00 31.38 97 ALA A C 1
ATOM 727 O O . ALA A 1 97 ? 1.997 -3.823 -45.002 1.00 31.38 97 ALA A O 1
ATOM 728 N N . VAL A 1 98 ? 0.169 -4.830 -44.165 1.00 32.66 98 VAL A N 1
ATOM 729 C CA . VAL A 1 98 ? 0.243 -6.136 -44.841 1.00 32.66 98 VAL A CA 1
ATOM 730 C C . VAL A 1 98 ? -1.124 -6.801 -44.656 1.00 32.66 98 VAL A C 1
ATOM 732 O O . VAL A 1 98 ? -1.435 -7.308 -43.579 1.00 32.66 98 VAL A O 1
ATOM 735 N N . ASP A 1 99 ? -1.946 -6.732 -45.701 1.00 28.36 99 ASP A N 1
ATOM 736 C CA . ASP A 1 99 ? -3.158 -7.536 -45.874 1.00 28.36 99 ASP A CA 1
ATOM 737 C C . ASP A 1 99 ? -2.838 -9.039 -45.836 1.00 28.36 99 ASP A C 1
ATOM 739 O O . ASP A 1 99 ? -1.828 -9.460 -46.412 1.00 28.36 99 ASP A O 1
ATOM 743 N N . PRO A 1 100 ? -3.703 -9.888 -45.254 1.00 35.50 100 PRO A N 1
ATOM 744 C CA . PRO A 1 100 ? -3.693 -11.313 -45.506 1.00 35.50 100 PRO A CA 1
ATOM 745 C C . PRO A 1 100 ? -4.789 -11.652 -46.526 1.00 35.50 100 PRO A C 1
ATOM 747 O O . PRO A 1 100 ? -5.885 -12.060 -46.151 1.00 35.50 100 PRO A O 1
ATOM 750 N N . GLU A 1 101 ? -4.486 -11.546 -47.818 1.00 31.31 101 GLU A N 1
ATOM 751 C CA . GLU A 1 101 ? -5.265 -12.237 -48.849 1.00 31.31 101 GLU A CA 1
ATOM 752 C C . GLU A 1 101 ? -4.378 -13.239 -49.592 1.00 31.31 101 GLU A C 1
ATOM 754 O O . GLU A 1 101 ? -3.480 -12.894 -50.355 1.00 31.31 101 GLU A O 1
ATOM 759 N N . TYR A 1 102 ? -4.654 -14.519 -49.342 1.00 32.50 102 TYR A N 1
ATOM 760 C CA . TYR A 1 102 ? -4.419 -15.600 -50.294 1.00 32.50 102 TYR A CA 1
ATOM 761 C C . TYR A 1 102 ? -5.700 -15.703 -51.138 1.00 32.50 102 TYR A C 1
ATOM 763 O O . TYR A 1 102 ? -6.785 -15.786 -50.558 1.00 32.50 102 TYR A O 1
ATOM 771 N N . PRO A 1 103 ? -5.613 -15.741 -52.476 1.00 41.34 103 PRO A N 1
ATOM 772 C CA . PRO A 1 103 ? -5.595 -17.053 -53.116 1.00 41.34 103 PRO A CA 1
ATOM 773 C C . PRO A 1 103 ? -4.606 -17.150 -54.290 1.00 41.34 103 PRO A C 1
ATOM 775 O O . PRO A 1 103 ? -4.168 -16.163 -54.872 1.00 41.34 103 PRO A O 1
ATOM 778 N N . GLY A 1 104 ? -4.217 -18.387 -54.599 1.00 36.19 104 GLY A N 1
ATOM 779 C CA . GLY A 1 104 ? -3.088 -18.700 -55.467 1.00 36.19 104 GLY A CA 1
ATOM 780 C C . GLY A 1 104 ? -3.245 -18.363 -56.949 1.00 36.19 104 GLY A C 1
ATOM 781 O O . GLY A 1 104 ? -4.345 -18.271 -57.482 1.00 36.19 104 GLY A O 1
ATOM 782 N N . ASN A 1 105 ? -2.104 -18.325 -57.636 1.00 37.44 105 ASN A N 1
ATOM 783 C CA . ASN A 1 105 ? -1.991 -18.893 -58.971 1.00 37.44 105 ASN A CA 1
ATOM 784 C C . ASN A 1 105 ? -0.541 -19.289 -59.274 1.00 37.44 105 ASN A C 1
ATOM 786 O O . ASN A 1 105 ? 0.412 -18.648 -58.832 1.00 37.44 105 ASN A O 1
ATOM 790 N N . ALA A 1 106 ? -0.405 -20.381 -60.014 1.00 41.25 106 ALA A N 1
ATOM 791 C CA . ALA A 1 106 ? 0.848 -20.941 -60.481 1.00 41.25 106 ALA A CA 1
ATOM 792 C C . ALA A 1 106 ? 1.456 -20.098 -61.615 1.00 41.25 106 ALA A C 1
ATOM 794 O O . ALA A 1 106 ? 0.729 -19.573 -62.454 1.00 41.25 106 ALA A O 1
ATOM 795 N N . GLY A 1 107 ? 2.791 -20.083 -61.707 1.00 36.09 107 GLY A N 1
ATOM 796 C CA . GLY A 1 107 ? 3.466 -19.944 -62.998 1.00 36.09 107 GLY A CA 1
ATOM 797 C C . GLY A 1 107 ? 4.679 -19.014 -63.061 1.00 36.09 107 GLY A C 1
ATOM 798 O O . GLY A 1 107 ? 4.543 -17.797 -63.081 1.00 36.09 107 GLY A O 1
ATOM 799 N N . THR A 1 108 ? 5.819 -19.648 -63.353 1.00 41.53 108 THR A N 1
ATOM 800 C CA . THR A 1 108 ? 6.980 -19.174 -64.144 1.00 41.53 108 THR A CA 1
ATOM 801 C C . THR A 1 108 ? 8.214 -18.646 -63.383 1.00 41.53 108 THR A C 1
ATOM 803 O O . THR A 1 108 ? 8.114 -17.673 -62.640 1.00 41.53 108 THR A O 1
ATOM 806 N N . PRO A 1 109 ? 9.411 -19.241 -63.610 1.00 49.38 109 PRO A N 1
ATOM 807 C CA . PRO A 1 109 ? 10.678 -18.778 -63.051 1.00 49.38 109 PRO A CA 1
ATOM 808 C C . PRO A 1 109 ? 11.351 -17.749 -63.976 1.00 49.38 109 PRO A C 1
ATOM 810 O O . PRO A 1 109 ? 11.639 -18.035 -65.137 1.00 49.38 109 PRO A O 1
ATOM 813 N N . GLY A 1 110 ? 11.620 -16.555 -63.444 1.00 45.84 110 GLY A N 1
ATOM 814 C CA . GLY A 1 110 ? 12.373 -15.487 -64.105 1.00 45.84 110 GLY A CA 1
ATOM 815 C C . GLY A 1 110 ? 13.667 -15.179 -63.355 1.00 45.84 110 GLY A C 1
ATOM 816 O O . GLY A 1 110 ? 13.672 -15.008 -62.140 1.00 45.84 110 GLY A O 1
ATOM 817 N N . ALA A 1 111 ? 14.765 -15.165 -64.101 1.00 45.19 111 ALA A N 1
ATOM 818 C CA . ALA A 1 111 ? 16.142 -15.096 -63.642 1.00 45.19 111 ALA A CA 1
ATOM 819 C C . ALA A 1 111 ? 16.584 -13.720 -63.100 1.00 45.19 111 ALA A C 1
ATOM 821 O O . ALA A 1 111 ? 16.199 -12.683 -63.626 1.00 45.19 111 ALA A O 1
ATOM 822 N N . GLY A 1 112 ? 17.515 -13.767 -62.139 1.00 41.72 112 GLY A N 1
ATOM 823 C CA . GLY A 1 112 ? 18.691 -12.891 -62.072 1.00 41.72 112 GLY A CA 1
ATOM 824 C C . GLY A 1 112 ? 18.535 -11.483 -61.490 1.00 41.72 112 GLY A C 1
ATOM 825 O O . GLY A 1 112 ? 18.172 -10.556 -62.202 1.00 41.72 112 GLY A O 1
ATOM 826 N N . ASN A 1 113 ? 19.021 -11.291 -60.255 1.00 47.16 113 ASN A N 1
ATOM 827 C CA . ASN A 1 113 ? 19.911 -10.160 -59.962 1.00 47.16 113 ASN A CA 1
ATOM 828 C C . ASN A 1 113 ? 20.729 -10.373 -58.665 1.00 47.16 113 ASN A C 1
ATOM 830 O O . ASN A 1 113 ? 20.137 -10.462 -57.589 1.00 47.16 113 ASN A O 1
ATOM 834 N N . PRO A 1 114 ? 22.074 -10.435 -58.721 1.00 54.97 114 PRO A N 1
ATOM 835 C CA . PRO A 1 114 ? 22.939 -10.360 -57.549 1.00 54.97 114 PRO A CA 1
ATOM 836 C C . PRO A 1 114 ? 23.403 -8.909 -57.343 1.00 54.97 114 PRO A C 1
ATOM 838 O O . PRO A 1 114 ? 24.352 -8.448 -57.974 1.00 54.97 114 PRO A O 1
ATOM 841 N N . GLY A 1 115 ? 22.720 -8.179 -56.460 1.00 42.59 115 GLY A N 1
ATOM 842 C CA . GLY A 1 115 ? 23.038 -6.792 -56.116 1.00 42.59 115 GLY A CA 1
ATOM 843 C C . GLY A 1 115 ? 23.306 -6.615 -54.623 1.00 42.59 115 GLY A C 1
ATOM 844 O O . GLY A 1 115 ? 22.365 -6.536 -53.849 1.00 42.59 115 GLY A O 1
ATOM 845 N N . ALA A 1 116 ? 24.596 -6.561 -54.278 1.00 45.97 116 ALA A N 1
ATOM 846 C CA . ALA A 1 116 ? 25.254 -5.929 -53.125 1.00 45.97 116 ALA A CA 1
ATOM 847 C C . ALA A 1 116 ? 24.633 -6.019 -51.700 1.00 45.97 116 ALA A C 1
ATOM 849 O O . ALA A 1 116 ? 23.536 -5.518 -51.453 1.00 45.97 116 ALA A O 1
ATOM 850 N N . PRO A 1 117 ? 25.398 -6.494 -50.692 1.00 47.16 117 PRO A N 1
ATOM 851 C CA . PRO A 1 117 ? 25.041 -6.318 -49.289 1.00 47.16 117 PRO A CA 1
ATOM 852 C C . PRO A 1 117 ? 25.250 -4.854 -48.873 1.00 47.16 117 PRO A C 1
ATOM 854 O O . PRO A 1 117 ? 26.367 -4.409 -48.611 1.00 47.16 117 PRO A O 1
ATOM 857 N N . GLY A 1 118 ? 24.156 -4.098 -48.799 1.00 46.22 118 GLY A N 1
ATOM 858 C CA . GLY A 1 118 ? 24.123 -2.840 -48.066 1.00 46.22 118 GLY A CA 1
ATOM 859 C C . GLY A 1 118 ? 24.325 -3.129 -46.582 1.00 46.22 118 GLY A C 1
ATOM 860 O O . GLY A 1 118 ? 23.440 -3.679 -45.928 1.00 46.22 118 GLY A O 1
ATOM 861 N N . ALA A 1 119 ? 25.502 -2.782 -46.066 1.00 49.34 119 ALA A N 1
ATOM 862 C CA . ALA A 1 119 ? 25.813 -2.774 -44.646 1.00 49.34 119 ALA A CA 1
ATOM 863 C C . ALA A 1 119 ? 24.892 -1.769 -43.935 1.00 49.3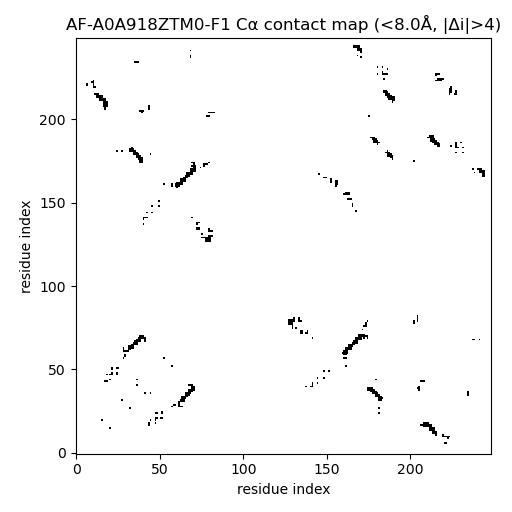4 119 ALA A C 1
ATOM 865 O O . ALA A 1 119 ? 25.208 -0.588 -43.793 1.00 49.34 119 ALA A O 1
ATOM 866 N N . GLY A 1 120 ? 23.717 -2.246 -43.525 1.00 45.78 120 GLY A N 1
ATOM 867 C CA . GLY A 1 120 ? 22.862 -1.560 -42.575 1.00 45.78 120 GLY A CA 1
ATOM 868 C C . GLY A 1 120 ? 23.651 -1.400 -41.287 1.00 45.78 120 GLY A C 1
ATOM 869 O O . GLY A 1 120 ? 23.972 -2.382 -40.620 1.00 45.78 120 GLY A O 1
ATOM 870 N N . ASN A 1 121 ? 24.010 -0.158 -40.986 1.00 46.59 121 ASN A N 1
ATOM 871 C CA . ASN A 1 121 ? 24.690 0.242 -39.770 1.00 46.59 121 ASN A CA 1
ATOM 872 C C . ASN A 1 121 ? 23.737 -0.025 -38.593 1.00 46.59 121 ASN A C 1
ATOM 874 O O . ASN A 1 121 ? 22.955 0.835 -38.192 1.00 46.59 121 ASN A O 1
ATOM 878 N N . ALA A 1 122 ? 23.742 -1.263 -38.098 1.00 45.75 122 ALA A N 1
ATOM 879 C CA . ALA A 1 122 ? 23.089 -1.652 -36.864 1.00 45.75 122 ALA A CA 1
ATOM 880 C C . ALA A 1 122 ? 23.897 -1.028 -35.725 1.00 45.75 122 ALA A C 1
ATOM 882 O O . ALA A 1 122 ? 24.778 -1.659 -35.140 1.00 45.75 122 ALA A O 1
ATOM 883 N N . GLY A 1 123 ? 23.630 0.252 -35.455 1.00 46.00 123 GLY A N 1
ATOM 884 C CA . GLY A 1 123 ? 24.056 0.873 -34.210 1.00 46.00 123 GLY A CA 1
ATOM 885 C C . GLY A 1 123 ? 23.646 -0.034 -33.044 1.00 46.00 123 GLY A C 1
ATOM 886 O O . GLY A 1 123 ? 22.603 -0.693 -33.133 1.00 46.00 123 GLY A O 1
ATOM 887 N N . PRO A 1 124 ? 24.464 -0.128 -31.982 1.00 44.59 124 PRO A N 1
ATOM 888 C CA . PRO A 1 124 ? 24.163 -0.986 -30.850 1.00 44.59 124 PRO A CA 1
ATOM 889 C C . PRO A 1 124 ? 22.773 -0.620 -30.347 1.00 44.59 124 PRO A C 1
ATOM 891 O O . PRO A 1 124 ? 22.520 0.512 -29.937 1.00 44.59 124 PRO A O 1
ATOM 894 N N . PHE A 1 125 ? 21.855 -1.577 -30.449 1.00 40.38 125 PHE A N 1
ATOM 895 C CA . PHE A 1 125 ? 20.512 -1.445 -29.923 1.00 40.38 125 PHE A CA 1
ATOM 896 C C . PHE A 1 125 ? 20.676 -1.336 -28.405 1.00 40.38 125 PHE A C 1
ATOM 898 O O . PHE A 1 125 ? 20.803 -2.341 -27.705 1.00 40.38 125 PHE A O 1
ATOM 905 N N . HIS A 1 126 ? 20.773 -0.108 -27.895 1.00 47.00 126 HIS A N 1
ATOM 906 C CA . HIS A 1 126 ? 20.642 0.164 -26.477 1.00 47.00 126 HIS A CA 1
ATOM 907 C C . HIS A 1 126 ? 19.213 -0.233 -26.121 1.00 47.00 126 HIS A C 1
ATOM 909 O O . HIS A 1 126 ? 18.269 0.535 -26.297 1.00 47.00 126 HIS A O 1
ATOM 915 N N . GLY A 1 127 ? 19.047 -1.491 -25.698 1.00 54.69 127 GLY A N 1
ATOM 916 C CA . GLY A 1 127 ? 17.815 -1.943 -25.069 1.00 54.69 127 GLY A CA 1
ATOM 917 C C . GLY A 1 127 ? 17.433 -0.944 -23.973 1.00 54.69 127 GLY A C 1
ATOM 918 O O . GLY A 1 127 ? 18.341 -0.329 -23.412 1.00 54.69 127 GLY A O 1
ATOM 919 N N . PRO A 1 128 ? 16.128 -0.743 -23.707 1.00 59.94 128 PRO A N 1
ATOM 920 C CA . PRO A 1 128 ? 15.617 0.315 -22.835 1.00 59.94 128 PRO A CA 1
ATOM 921 C C . PRO A 1 128 ? 16.383 0.317 -21.511 1.00 59.94 128 PRO A C 1
ATOM 923 O O . PRO A 1 128 ? 16.192 -0.555 -20.660 1.00 59.94 128 PRO A O 1
ATOM 926 N N . GLY A 1 129 ? 17.341 1.240 -21.433 1.00 67.06 129 GLY A N 1
ATOM 927 C CA . GLY A 1 129 ? 18.410 1.217 -20.453 1.00 67.06 129 GLY A CA 1
ATOM 928 C C . GLY A 1 129 ? 17.871 1.592 -19.088 1.00 67.06 129 GLY A C 1
ATOM 929 O O . GLY A 1 129 ? 17.007 2.457 -18.969 1.00 67.06 129 GLY A O 1
ATOM 930 N N . ASP A 1 130 ? 18.393 0.919 -18.073 1.00 81.44 130 ASP A N 1
ATOM 931 C CA . ASP A 1 130 ? 18.258 1.311 -16.676 1.00 81.44 130 ASP A CA 1
ATOM 932 C C . ASP A 1 130 ? 18.636 2.793 -16.503 1.00 81.44 130 ASP A C 1
ATOM 934 O O . ASP A 1 130 ? 19.796 3.172 -16.682 1.00 81.44 130 ASP A O 1
ATOM 938 N N . ASP A 1 131 ? 17.663 3.643 -16.172 1.00 87.19 131 ASP A N 1
ATOM 939 C CA . ASP A 1 131 ? 17.910 5.058 -15.897 1.00 87.19 131 ASP A CA 1
ATOM 940 C C . ASP A 1 131 ? 18.372 5.242 -14.442 1.00 87.19 131 ASP A C 1
ATOM 942 O O . ASP A 1 131 ? 17.588 5.273 -13.486 1.00 87.19 131 ASP A O 1
ATOM 946 N N . ALA A 1 132 ? 19.689 5.369 -14.262 1.00 90.12 132 ALA A N 1
ATOM 947 C CA . ALA A 1 132 ? 20.302 5.528 -12.949 1.00 90.12 132 ALA A CA 1
ATOM 948 C C . ALA A 1 132 ? 19.913 6.833 -12.230 1.00 90.12 132 ALA A C 1
ATOM 950 O O . ALA A 1 132 ? 19.955 6.881 -10.997 1.00 90.12 132 ALA A O 1
ATOM 951 N N . GLU A 1 133 ? 19.566 7.897 -12.956 1.00 90.25 133 GLU A N 1
ATOM 952 C CA . GLU A 1 133 ? 19.102 9.140 -12.342 1.00 90.25 133 GLU A CA 1
ATOM 953 C C . GLU A 1 133 ? 17.680 8.973 -11.814 1.00 90.25 133 GLU A C 1
ATOM 955 O O . GLU A 1 133 ? 17.436 9.250 -10.637 1.00 90.25 133 GLU A O 1
ATOM 960 N N . LEU A 1 134 ? 16.788 8.420 -12.638 1.00 88.50 134 LEU A N 1
ATOM 961 C CA . LEU A 1 134 ? 15.415 8.117 -12.250 1.00 88.50 134 LEU A CA 1
ATOM 962 C C . LEU A 1 134 ? 15.363 7.164 -11.051 1.00 88.50 134 LEU A C 1
ATOM 964 O O . LEU A 1 134 ? 14.618 7.408 -10.108 1.00 88.50 134 LEU A O 1
ATOM 968 N N . ARG A 1 135 ? 16.194 6.116 -11.009 1.00 91.88 135 ARG A N 1
ATOM 969 C CA . ARG A 1 135 ? 16.282 5.257 -9.814 1.00 91.88 135 ARG A CA 1
ATOM 970 C C . ARG A 1 135 ? 16.657 6.028 -8.554 1.00 91.88 135 ARG A C 1
ATOM 972 O O . ARG A 1 135 ? 16.064 5.799 -7.506 1.00 91.88 135 ARG A O 1
ATOM 979 N N . ARG A 1 136 ? 17.640 6.933 -8.628 1.00 92.81 136 ARG A N 1
ATOM 980 C CA . ARG A 1 136 ? 18.049 7.755 -7.473 1.00 92.81 136 ARG A CA 1
ATOM 981 C C . ARG A 1 136 ? 16.944 8.715 -7.046 1.00 92.81 136 ARG A C 1
ATOM 983 O O . ARG A 1 136 ? 16.834 9.031 -5.865 1.00 92.81 136 ARG A O 1
ATOM 990 N N . GLU A 1 137 ? 16.149 9.209 -7.986 1.00 92.62 137 GLU A N 1
ATOM 991 C CA . GLU A 1 137 ? 14.947 9.998 -7.716 1.00 92.62 137 GLU A CA 1
ATOM 992 C C . GLU A 1 137 ? 13.880 9.164 -6.991 1.00 92.62 137 GLU A C 1
ATOM 994 O O . GLU A 1 137 ? 13.497 9.523 -5.880 1.00 92.62 137 GLU A O 1
ATOM 999 N N . LEU A 1 138 ? 13.505 8.004 -7.537 1.00 92.12 138 LEU A N 1
ATOM 1000 C CA . LEU A 1 138 ? 12.521 7.097 -6.933 1.00 92.12 138 LEU A CA 1
ATOM 1001 C C . LEU A 1 138 ? 12.973 6.572 -5.564 1.00 92.12 138 LEU A C 1
ATOM 1003 O O . LEU A 1 138 ? 12.172 6.472 -4.639 1.00 92.12 138 LEU A O 1
ATOM 1007 N N . TRP A 1 139 ? 14.267 6.289 -5.394 1.00 94.19 139 TRP A N 1
ATOM 1008 C CA . TRP A 1 139 ? 14.825 5.911 -4.097 1.00 94.19 139 TRP A CA 1
ATOM 1009 C C . TRP A 1 139 ? 14.664 7.022 -3.057 1.00 94.19 139 TRP A C 1
ATOM 1011 O O . TRP A 1 139 ? 14.233 6.759 -1.934 1.00 94.19 139 TRP A O 1
ATOM 1021 N N . ARG A 1 140 ? 14.966 8.275 -3.429 1.00 94.38 140 ARG A N 1
ATOM 1022 C CA . ARG A 1 140 ? 14.751 9.435 -2.550 1.00 94.38 140 ARG A CA 1
ATOM 1023 C C . ARG A 1 140 ? 13.275 9.610 -2.206 1.00 94.38 140 ARG A C 1
ATOM 1025 O O . ARG A 1 140 ? 12.973 9.912 -1.055 1.00 94.38 140 ARG A O 1
ATOM 1032 N N . GLU A 1 141 ? 12.373 9.387 -3.160 1.00 94.25 141 GLU A N 1
ATOM 1033 C CA . GLU A 1 141 ? 10.927 9.423 -2.921 1.00 94.25 141 GLU A CA 1
ATOM 1034 C C . GLU A 1 141 ? 10.503 8.370 -1.886 1.00 94.25 141 GLU A C 1
ATOM 1036 O O . GLU A 1 141 ? 9.878 8.718 -0.887 1.00 94.25 141 GLU A O 1
ATOM 1041 N N . VAL A 1 142 ? 10.902 7.104 -2.062 1.00 94.62 142 VAL A N 1
ATOM 1042 C CA . VAL A 1 142 ? 10.604 6.010 -1.116 1.00 94.62 142 VAL A CA 1
ATOM 1043 C C . VAL A 1 142 ? 11.111 6.327 0.290 1.00 94.62 142 VAL A C 1
ATOM 1045 O O . VAL A 1 142 ? 10.376 6.173 1.268 1.00 94.62 142 VAL A O 1
ATOM 1048 N N . VAL A 1 143 ? 12.362 6.780 0.404 1.00 95.62 143 VAL A N 1
ATOM 1049 C CA . VAL A 1 143 ? 12.957 7.154 1.693 1.00 95.62 143 VAL A CA 1
ATOM 1050 C C . VAL A 1 143 ? 12.179 8.314 2.322 1.00 95.62 143 VAL A C 1
ATOM 1052 O O . VAL A 1 143 ? 11.842 8.252 3.506 1.00 95.62 143 VAL A O 1
ATOM 1055 N N . GLY A 1 144 ? 11.812 9.328 1.533 1.00 95.56 144 GLY A N 1
ATOM 1056 C CA . GLY A 1 144 ? 10.967 10.440 1.971 1.00 95.56 144 GLY A CA 1
ATOM 1057 C C . GLY A 1 144 ? 9.610 9.980 2.510 1.00 95.56 144 GLY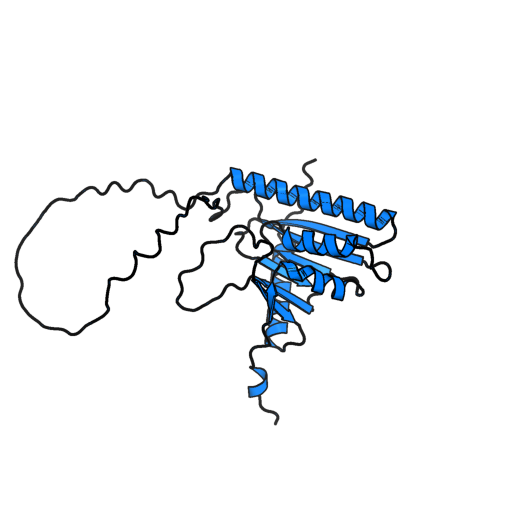 A C 1
ATOM 1058 O O . GLY A 1 144 ? 9.236 10.353 3.620 1.00 95.56 144 GLY A O 1
ATOM 1059 N N . LEU A 1 145 ? 8.915 9.094 1.791 1.00 95.00 145 LEU A N 1
ATOM 1060 C CA . LEU A 1 145 ? 7.635 8.519 2.223 1.00 95.00 145 LEU A CA 1
ATOM 1061 C C . LEU A 1 145 ? 7.762 7.759 3.552 1.00 95.00 145 LEU A C 1
ATOM 1063 O O . LEU A 1 145 ? 6.912 7.900 4.435 1.00 95.00 145 LEU A O 1
ATOM 1067 N N . ALA A 1 146 ? 8.832 6.980 3.729 1.00 95.81 146 ALA A N 1
ATOM 1068 C CA . ALA A 1 146 ? 9.087 6.267 4.978 1.00 95.81 146 ALA A CA 1
ATOM 1069 C C . ALA A 1 146 ? 9.339 7.229 6.156 1.00 95.81 146 ALA A C 1
ATOM 1071 O O . ALA A 1 146 ? 8.832 7.005 7.262 1.00 95.81 146 ALA A O 1
ATOM 1072 N N . HIS A 1 147 ? 10.079 8.322 5.933 1.00 96.12 147 HIS A N 1
ATOM 1073 C CA . HIS A 1 147 ? 10.288 9.365 6.941 1.00 96.12 147 HIS A CA 1
ATOM 1074 C C . HIS A 1 147 ? 8.994 10.102 7.299 1.00 96.12 147 HIS A C 1
ATOM 1076 O O . HIS A 1 147 ? 8.716 10.281 8.491 1.00 96.12 147 HIS A O 1
ATOM 1082 N N . ASP A 1 148 ? 8.190 10.472 6.301 1.00 96.19 148 ASP A N 1
ATOM 1083 C CA . ASP A 1 148 ? 6.893 11.126 6.482 1.00 96.19 148 ASP A CA 1
ATOM 1084 C C . ASP A 1 148 ? 5.954 10.269 7.337 1.00 96.19 148 ASP A C 1
ATOM 1086 O O . ASP A 1 148 ? 5.339 10.767 8.282 1.00 96.19 148 ASP A O 1
ATOM 1090 N N . MET A 1 149 ? 5.886 8.964 7.067 1.00 97.31 149 MET A N 1
ATOM 1091 C CA . MET A 1 149 ? 5.039 8.048 7.832 1.00 97.31 149 MET A CA 1
ATOM 1092 C C . MET A 1 149 ? 5.527 7.849 9.267 1.00 97.31 149 MET A C 1
ATOM 1094 O O . MET A 1 149 ? 4.714 7.821 10.191 1.00 97.31 149 MET A O 1
ATOM 1098 N N . ALA A 1 150 ? 6.842 7.802 9.491 1.00 96.31 150 ALA A N 1
ATOM 1099 C CA . ALA A 1 150 ? 7.392 7.776 10.845 1.00 96.31 150 ALA A CA 1
ATOM 1100 C C . ALA A 1 150 ? 7.108 9.084 11.611 1.00 96.31 150 ALA A C 1
ATOM 1102 O O . ALA A 1 150 ? 6.901 9.064 12.825 1.00 96.31 150 ALA A O 1
ATOM 1103 N N . ALA A 1 151 ? 7.116 10.236 10.933 1.00 96.62 151 ALA A N 1
ATOM 1104 C CA . ALA A 1 151 ? 6.742 11.514 11.534 1.00 96.62 151 ALA A CA 1
ATOM 1105 C C . ALA A 1 151 ? 5.240 11.585 11.848 1.00 96.62 151 ALA A C 1
ATOM 1107 O O . ALA A 1 151 ? 4.860 12.090 12.909 1.00 96.62 151 ALA A O 1
ATOM 1108 N N . LEU A 1 152 ? 4.399 11.052 10.959 1.00 96.88 152 LEU A N 1
ATOM 1109 C CA . LEU A 1 152 ? 2.961 10.938 11.171 1.00 96.88 152 LEU A CA 1
ATOM 1110 C C . LEU A 1 152 ? 2.641 10.055 12.382 1.00 96.88 152 LEU A C 1
ATOM 1112 O O . LEU A 1 152 ? 1.871 10.490 13.234 1.00 96.88 152 LEU A O 1
ATOM 1116 N N . ASP A 1 153 ? 3.262 8.879 12.504 1.00 96.94 153 ASP A N 1
ATOM 1117 C CA . ASP A 1 153 ? 3.077 7.991 13.660 1.00 96.94 153 ASP A CA 1
ATOM 1118 C C . ASP A 1 153 ? 3.393 8.713 14.980 1.00 96.94 153 ASP A C 1
ATOM 1120 O O . ASP A 1 153 ? 2.541 8.798 15.865 1.00 96.94 153 ASP A O 1
ATOM 1124 N N . ARG A 1 154 ? 4.551 9.387 15.070 1.00 97.19 154 ARG A N 1
ATOM 1125 C CA . ARG A 1 154 ? 4.913 10.185 16.259 1.00 97.19 154 ARG A CA 1
ATOM 1126 C C . ARG A 1 154 ? 3.864 11.245 16.608 1.00 97.19 154 ARG A C 1
ATOM 1128 O O . ARG A 1 154 ? 3.555 11.428 17.786 1.00 97.19 154 ARG A O 1
ATOM 1135 N N . ARG A 1 155 ? 3.318 11.945 15.606 1.00 96.56 155 ARG A N 1
ATOM 1136 C CA . ARG A 1 155 ? 2.270 12.969 15.792 1.00 96.56 155 ARG A CA 1
ATOM 1137 C C . ARG A 1 155 ? 0.943 12.367 16.254 1.00 96.56 155 ARG A C 1
ATOM 1139 O O . ARG A 1 155 ? 0.283 12.935 17.123 1.00 96.56 155 ARG A O 1
ATOM 1146 N N . LEU A 1 156 ? 0.531 11.243 15.672 1.00 95.62 156 LEU A N 1
ATOM 1147 C CA . LEU A 1 156 ? -0.709 10.557 16.044 1.00 95.62 156 LEU A CA 1
ATOM 1148 C C . LEU A 1 156 ? -0.619 9.984 17.459 1.00 95.62 156 LEU A C 1
ATOM 1150 O O . LEU A 1 156 ? -1.569 10.124 18.235 1.00 95.62 156 LEU A O 1
ATOM 1154 N N . HIS A 1 157 ? 0.539 9.419 17.804 1.00 94.62 157 HIS A N 1
ATOM 1155 C CA . HIS A 1 157 ? 0.824 8.873 19.121 1.00 94.62 157 HIS A CA 1
ATOM 1156 C C . HIS A 1 157 ? 0.825 9.960 20.204 1.00 94.62 157 HIS A C 1
ATOM 1158 O O . HIS A 1 157 ? 0.131 9.820 21.213 1.00 94.62 157 HIS A O 1
ATOM 1164 N N . SER A 1 158 ? 1.531 11.078 19.988 1.00 95.44 158 SER A N 1
ATOM 1165 C CA . SER A 1 158 ? 1.574 12.185 20.957 1.00 95.44 158 SER A CA 1
ATOM 1166 C C . SER A 1 158 ? 0.201 12.827 21.171 1.00 95.44 158 SER A C 1
ATOM 1168 O O . SER A 1 158 ? -0.168 13.138 22.302 1.00 95.44 158 SER A O 1
ATOM 1170 N N . GLY A 1 159 ? -0.597 12.945 20.105 1.00 94.56 159 GLY A N 1
ATOM 1171 C CA . GLY A 1 159 ? -1.978 13.420 20.169 1.00 94.56 159 GLY A CA 1
ATOM 1172 C C . GLY A 1 159 ? -2.987 12.393 20.695 1.00 94.56 159 GLY A C 1
ATOM 1173 O O . GLY A 1 159 ? -4.164 12.725 20.810 1.00 94.56 159 GLY A O 1
ATOM 1174 N N . ARG A 1 160 ? -2.569 11.149 20.981 1.00 94.00 160 ARG A N 1
ATOM 1175 C CA . ARG A 1 160 ? -3.449 10.015 21.329 1.00 94.00 160 ARG A CA 1
ATOM 1176 C C . ARG A 1 160 ? -4.626 9.843 20.353 1.00 94.00 160 ARG A C 1
ATOM 1178 O O . ARG A 1 160 ? -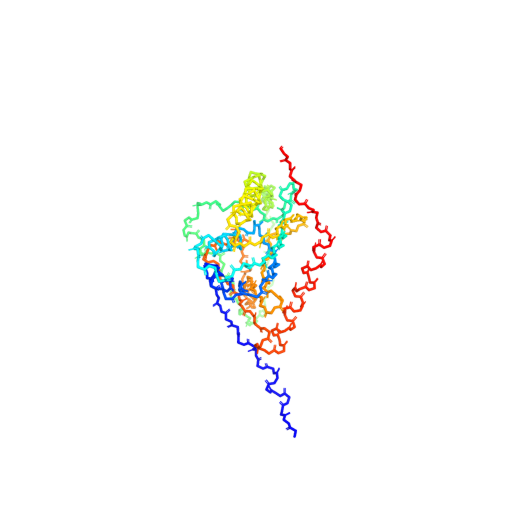5.732 9.499 20.776 1.00 94.00 160 ARG A O 1
ATOM 1185 N N . ARG A 1 161 ? -4.389 10.110 19.064 1.00 95.00 161 ARG A N 1
ATOM 1186 C CA . ARG A 1 161 ? -5.407 10.085 17.998 1.00 95.00 161 ARG A CA 1
ATOM 1187 C C . ARG A 1 161 ? -5.523 8.718 17.331 1.00 95.00 161 ARG A C 1
ATOM 1189 O O . ARG A 1 161 ? -6.621 8.296 17.006 1.00 95.00 161 ARG A O 1
ATOM 1196 N N . ALA A 1 162 ? -4.397 8.044 17.121 1.00 96.19 162 ALA A N 1
ATOM 1197 C CA . ALA A 1 162 ? -4.315 6.731 16.488 1.00 96.19 162 ALA A CA 1
ATOM 1198 C C . ALA A 1 162 ? -2.955 6.091 16.796 1.00 96.19 162 ALA A C 1
ATOM 1200 O O . ALA A 1 162 ? -2.042 6.770 17.276 1.00 96.19 162 ALA A O 1
ATOM 1201 N N . ARG A 1 163 ? -2.822 4.802 16.488 1.00 96.75 163 ARG A N 1
ATOM 1202 C CA . ARG A 1 163 ? -1.547 4.081 16.451 1.00 96.75 163 ARG A CA 1
ATOM 1203 C C . ARG A 1 163 ? -1.253 3.657 15.017 1.00 96.75 163 ARG A C 1
ATOM 1205 O O . ARG A 1 163 ? -2.156 3.186 14.327 1.00 96.75 163 ARG A O 1
ATOM 1212 N N . LEU A 1 164 ? -0.008 3.808 14.576 1.00 97.56 164 LEU A N 1
ATOM 1213 C CA . LEU A 1 164 ? 0.381 3.530 13.203 1.00 97.56 164 LEU A CA 1
ATOM 1214 C C . LEU A 1 164 ? 1.690 2.725 13.170 1.00 97.56 164 LEU A C 1
ATOM 1216 O O . LEU A 1 164 ? 2.775 3.270 13.332 1.00 97.56 164 LEU A O 1
ATOM 1220 N N . ASP A 1 165 ? 1.595 1.423 12.908 1.00 97.75 165 ASP A N 1
ATOM 1221 C CA . ASP A 1 165 ? 2.773 0.569 12.734 1.00 97.75 165 ASP A CA 1
ATOM 1222 C C . ASP A 1 165 ? 3.112 0.489 11.235 1.00 97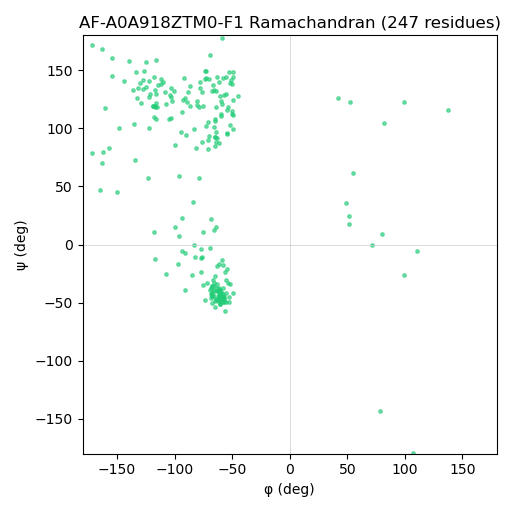.75 165 ASP A C 1
ATOM 1224 O O . ASP A 1 165 ? 2.328 -0.057 10.457 1.00 97.75 165 ASP A O 1
ATOM 1228 N N . VAL A 1 166 ? 4.262 1.028 10.813 1.00 97.19 166 VAL A N 1
ATOM 1229 C CA . VAL A 1 166 ? 4.657 1.093 9.391 1.00 97.19 166 VAL A CA 1
ATOM 1230 C C . VAL A 1 166 ? 5.977 0.387 9.147 1.00 97.19 166 VAL A C 1
ATOM 1232 O O . VAL A 1 166 ? 6.978 0.691 9.795 1.00 97.19 166 VAL A O 1
ATOM 1235 N N . GLU A 1 167 ? 6.001 -0.492 8.149 1.00 97.62 167 GLU A N 1
ATOM 1236 C CA . GLU A 1 167 ? 7.214 -1.160 7.692 1.00 97.62 167 GLU A CA 1
ATOM 1237 C C . GLU A 1 167 ? 7.325 -1.093 6.165 1.00 97.62 167 GLU A C 1
ATOM 1239 O O . GLU A 1 167 ? 6.424 -1.506 5.432 1.00 97.62 167 GLU A O 1
ATOM 1244 N N . PHE A 1 168 ? 8.461 -0.581 5.690 1.00 97.19 168 PHE A N 1
ATOM 1245 C CA . PHE A 1 168 ? 8.854 -0.629 4.286 1.00 97.19 168 PHE A CA 1
ATOM 1246 C C . PHE A 1 168 ? 9.912 -1.711 4.105 1.00 97.19 168 PHE A C 1
ATOM 1248 O O . PHE A 1 168 ? 10.879 -1.783 4.871 1.00 97.19 168 PHE A O 1
ATOM 1255 N N . ARG A 1 169 ? 9.754 -2.523 3.064 1.00 97.44 169 ARG A N 1
ATOM 1256 C CA . ARG A 1 169 ? 10.750 -3.495 2.624 1.00 97.44 169 ARG A CA 1
ATOM 1257 C C . ARG A 1 169 ? 11.080 -3.308 1.153 1.00 97.44 169 ARG A C 1
ATOM 1259 O O . ARG A 1 169 ? 10.240 -2.904 0.355 1.00 97.44 169 ARG A O 1
ATOM 1266 N N . VAL A 1 170 ? 12.315 -3.632 0.809 1.00 96.50 170 VAL A N 1
ATOM 1267 C CA . VAL A 1 170 ? 12.852 -3.569 -0.545 1.00 96.50 170 VAL A CA 1
ATOM 1268 C C . VAL A 1 170 ? 13.074 -4.973 -1.074 1.00 96.50 170 VAL A C 1
ATOM 1270 O O . VAL A 1 170 ? 13.533 -5.870 -0.357 1.00 96.50 170 VAL A O 1
ATOM 1273 N N . LEU A 1 171 ? 12.756 -5.169 -2.344 1.00 95.12 171 LEU A N 1
ATOM 1274 C CA . LEU A 1 171 ? 12.983 -6.424 -3.039 1.00 95.12 171 LEU A CA 1
ATOM 1275 C C . LEU A 1 171 ? 13.378 -6.127 -4.482 1.00 95.12 171 LEU A C 1
ATOM 1277 O O . LEU A 1 171 ? 12.833 -5.225 -5.113 1.00 95.12 171 LEU A O 1
ATOM 1281 N N . HIS A 1 172 ? 14.327 -6.891 -5.017 1.00 92.75 172 HIS A N 1
ATOM 1282 C CA . HIS A 1 172 ? 14.696 -6.786 -6.422 1.00 92.75 172 HIS A CA 1
ATOM 1283 C C . HIS A 1 172 ? 13.568 -7.365 -7.290 1.00 92.75 172 HIS A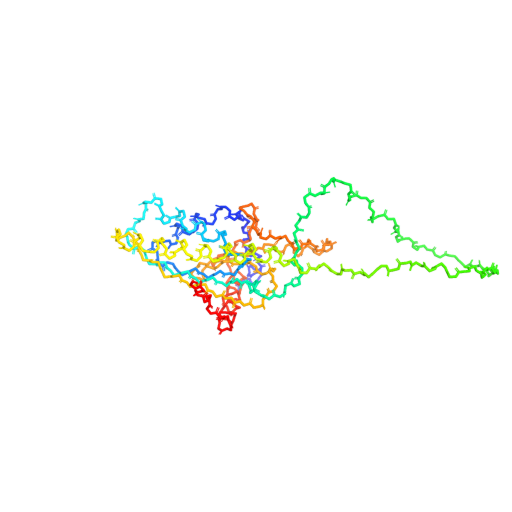 C 1
ATOM 1285 O O . HIS A 1 172 ? 13.513 -8.568 -7.544 1.00 92.75 172 HIS A O 1
ATOM 1291 N N . LEU A 1 173 ? 12.623 -6.510 -7.681 1.00 87.25 173 LEU A N 1
ATOM 1292 C CA . LEU A 1 173 ? 11.455 -6.866 -8.478 1.00 87.25 173 LEU A CA 1
ATOM 1293 C C . LEU A 1 173 ? 11.252 -5.863 -9.607 1.00 87.25 173 LEU A C 1
ATOM 1295 O O . LEU A 1 173 ? 11.541 -4.675 -9.475 1.00 87.25 173 LEU A O 1
ATOM 1299 N N . THR A 1 174 ? 10.714 -6.342 -10.724 1.00 79.12 174 THR A N 1
ATOM 1300 C CA . THR A 1 174 ? 10.296 -5.466 -11.816 1.00 79.12 174 THR A CA 1
ATOM 1301 C C . THR A 1 174 ? 9.096 -4.627 -11.348 1.00 79.12 174 THR A C 1
ATOM 1303 O O . THR A 1 174 ? 8.140 -5.213 -10.832 1.00 79.12 174 THR A O 1
ATOM 1306 N N . PRO A 1 175 ? 9.075 -3.294 -11.557 1.00 73.31 175 PRO A N 1
ATOM 1307 C CA . PRO A 1 175 ? 8.053 -2.366 -11.033 1.00 73.31 175 PRO A CA 1
ATOM 1308 C C . PRO A 1 175 ? 6.647 -2.523 -11.650 1.00 73.31 175 PRO A C 1
ATOM 1310 O O . PRO A 1 175 ? 5.839 -1.604 -11.633 1.00 73.31 175 PRO A O 1
ATOM 1313 N N . VAL A 1 176 ? 6.344 -3.684 -12.225 1.00 71.62 176 VAL A N 1
ATOM 1314 C CA . VAL A 1 176 ? 5.098 -3.980 -12.940 1.00 71.62 176 VAL A CA 1
ATOM 1315 C C . VAL A 1 176 ? 4.022 -4.629 -12.074 1.00 71.62 176 VAL A C 1
ATOM 1317 O O . VAL A 1 176 ? 2.928 -4.910 -12.563 1.00 71.62 176 VAL A O 1
ATOM 1320 N N . VAL A 1 177 ? 4.347 -4.955 -10.825 1.00 76.19 177 VAL A N 1
ATOM 1321 C CA . VAL A 1 177 ? 3.395 -5.530 -9.878 1.00 76.19 177 VAL A CA 1
ATOM 1322 C C . VAL A 1 177 ? 3.003 -4.440 -8.898 1.00 76.19 177 VAL A C 1
ATOM 1324 O O . VAL A 1 177 ? 3.796 -4.089 -8.030 1.00 76.19 177 VAL A O 1
ATOM 1327 N N . THR A 1 178 ? 1.769 -3.954 -9.016 1.00 89.56 178 THR A N 1
ATOM 1328 C CA . THR A 1 178 ? 1.191 -3.030 -8.042 1.00 89.56 178 THR A CA 1
ATOM 1329 C C . THR A 1 178 ? -0.166 -3.541 -7.591 1.00 89.56 178 THR A C 1
ATOM 1331 O O . THR A 1 178 ? -1.067 -3.748 -8.405 1.00 89.56 178 THR A O 1
ATOM 1334 N N . PHE A 1 179 ? -0.313 -3.752 -6.287 1.00 95.12 179 PHE A N 1
ATOM 1335 C CA . PHE A 1 179 ? -1.603 -4.030 -5.674 1.00 95.12 179 PHE A CA 1
ATOM 1336 C C . PHE A 1 179 ? -1.614 -3.615 -4.202 1.00 95.12 179 PHE A C 1
ATOM 1338 O O . PHE A 1 179 ? -0.569 -3.489 -3.565 1.00 95.12 179 PHE A O 1
ATOM 1345 N N . CYS A 1 180 ? -2.811 -3.436 -3.653 1.00 97.06 180 CYS A N 1
ATOM 1346 C CA . CYS A 1 180 ? -3.051 -3.123 -2.250 1.00 97.06 180 CYS A CA 1
ATOM 1347 C C . CYS A 1 180 ? -4.136 -4.050 -1.695 1.00 97.06 180 CYS A C 1
ATOM 1349 O O . CYS A 1 180 ? -5.163 -4.260 -2.341 1.00 97.06 180 CYS A O 1
ATOM 1351 N N . LEU A 1 181 ? -3.915 -4.602 -0.508 1.00 98.00 181 LEU A N 1
ATOM 1352 C CA . LEU A 1 181 ? -4.881 -5.380 0.256 1.00 98.00 181 LEU A CA 1
ATOM 1353 C C . LEU A 1 181 ? -5.279 -4.596 1.506 1.00 98.00 181 LEU A C 1
ATOM 1355 O O . LEU A 1 181 ? -4.414 -4.045 2.182 1.00 98.00 181 LEU A O 1
ATOM 1359 N N . ILE A 1 182 ? -6.569 -4.612 1.834 1.00 98.00 182 ILE A N 1
ATOM 1360 C CA . ILE A 1 182 ? -7.102 -4.121 3.113 1.00 98.00 182 ILE A CA 1
ATOM 1361 C C . ILE A 1 182 ? -7.729 -5.317 3.823 1.00 98.00 182 ILE A C 1
ATOM 1363 O O . ILE A 1 182 ? -8.612 -5.968 3.259 1.00 98.00 182 ILE A O 1
ATOM 1367 N N . ASP A 1 183 ? -7.216 -5.655 5.006 1.00 97.50 183 ASP A N 1
ATOM 1368 C CA . ASP A 1 183 ? -7.660 -6.751 5.885 1.00 97.50 183 ASP A CA 1
ATOM 1369 C C . ASP A 1 183 ? -7.783 -8.123 5.217 1.00 97.50 183 ASP A C 1
ATOM 1371 O O . ASP A 1 183 ? -8.463 -9.020 5.713 1.00 97.50 183 ASP A O 1
ATOM 1375 N N . ARG A 1 184 ? -7.152 -8.298 4.049 1.00 96.62 184 ARG A N 1
ATOM 1376 C CA . ARG A 1 184 ? -7.360 -9.462 3.170 1.00 96.62 184 ARG A CA 1
ATOM 1377 C C . ARG A 1 184 ? -8.843 -9.726 2.865 1.00 96.62 184 ARG A C 1
ATOM 1379 O O . ARG A 1 184 ? -9.211 -10.847 2.526 1.00 96.62 184 ARG A O 1
ATOM 1386 N N . SER A 1 185 ? -9.679 -8.696 2.957 1.00 97.38 185 SER A N 1
ATOM 1387 C CA . SER A 1 185 ? -11.093 -8.702 2.574 1.00 97.38 185 SER A CA 1
ATOM 1388 C C . SER A 1 185 ? -11.320 -7.907 1.288 1.00 97.38 185 SER A C 1
ATOM 1390 O O . SER A 1 185 ? -12.252 -8.200 0.535 1.00 97.38 185 SER A O 1
ATOM 1392 N N . GLN A 1 186 ? -10.430 -6.950 1.000 1.00 97.38 186 GLN A N 1
ATOM 1393 C CA . GLN A 1 186 ? -10.441 -6.140 -0.213 1.00 97.38 186 GLN A CA 1
ATOM 1394 C C . GLN A 1 186 ? -9.083 -6.187 -0.911 1.00 97.38 186 GLN A C 1
ATOM 1396 O O . GLN A 1 186 ? -8.040 -6.160 -0.258 1.00 97.38 186 GLN A O 1
ATOM 1401 N N . LEU A 1 187 ? -9.102 -6.225 -2.241 1.00 96.62 187 LEU A N 1
ATOM 1402 C CA . LEU A 1 187 ? -7.924 -6.136 -3.102 1.00 96.62 187 LEU A CA 1
ATOM 1403 C C . LEU A 1 187 ? -8.141 -5.041 -4.143 1.00 96.62 187 LEU A C 1
ATOM 1405 O O . LEU A 1 187 ? -9.167 -5.028 -4.815 1.00 96.62 187 LEU A O 1
ATOM 1409 N N . PHE A 1 188 ? -7.133 -4.201 -4.333 1.00 95.62 188 PHE A N 1
ATOM 1410 C CA . PHE A 1 188 ? -7.030 -3.234 -5.416 1.00 95.62 188 PHE A CA 1
ATOM 1411 C C . PHE A 1 188 ? -5.826 -3.628 -6.264 1.00 95.62 188 PHE A C 1
ATOM 1413 O O . PHE A 1 188 ? -4.691 -3.535 -5.806 1.00 95.62 188 PHE A O 1
ATOM 1420 N N . ASP A 1 189 ? -6.077 -4.139 -7.461 1.00 92.06 189 ASP A N 1
ATOM 1421 C CA . ASP A 1 189 ? -5.056 -4.618 -8.398 1.00 92.06 189 ASP A CA 1
ATOM 1422 C C . ASP A 1 189 ? -4.993 -3.611 -9.549 1.00 92.06 189 ASP A C 1
ATOM 1424 O O . ASP A 1 189 ? -6.045 -3.239 -10.073 1.00 92.06 189 ASP A O 1
ATOM 1428 N N . GLU A 1 190 ? -3.809 -3.147 -9.953 1.00 85.62 190 GLU A N 1
ATOM 1429 C CA . GLU A 1 190 ? -3.721 -2.379 -11.198 1.00 85.62 190 GLU A CA 1
ATOM 1430 C C . GLU A 1 190 ? -4.240 -3.260 -12.334 1.00 85.62 190 GLU A C 1
ATOM 1432 O O . GLU A 1 190 ? -3.743 -4.370 -12.563 1.00 85.62 190 GLU A O 1
ATOM 1437 N N . ALA A 1 191 ? -5.286 -2.787 -13.015 1.00 66.69 191 ALA A N 1
ATOM 1438 C CA . ALA A 1 191 ? -5.899 -3.511 -14.109 1.00 66.69 191 ALA A CA 1
ATOM 1439 C C . ALA A 1 191 ? -4.876 -3.622 -15.242 1.00 66.69 191 ALA A C 1
ATOM 1441 O O . ALA A 1 191 ? -4.759 -2.752 -16.103 1.00 66.69 191 ALA A O 1
ATOM 1442 N N . ARG A 1 192 ? -4.108 -4.713 -15.265 1.00 61.38 192 ARG A N 1
ATOM 1443 C CA . ARG A 1 192 ? -3.517 -5.170 -16.514 1.00 61.38 192 ARG A CA 1
ATOM 1444 C C . ARG A 1 192 ? -4.673 -5.687 -17.330 1.00 61.38 192 ARG A C 1
ATOM 1446 O O . ARG A 1 192 ? -5.069 -6.841 -17.169 1.00 61.38 192 ARG A O 1
ATOM 1453 N N . ASP A 1 193 ? -5.214 -4.801 -18.151 1.00 49.59 193 ASP A N 1
ATOM 1454 C CA . ASP A 1 193 ? -6.117 -5.169 -19.217 1.00 49.59 193 ASP A CA 1
ATOM 1455 C C . ASP A 1 193 ? -5.390 -6.222 -20.064 1.00 49.59 193 ASP A C 1
ATOM 1457 O O . ASP A 1 193 ? -4.528 -5.923 -20.891 1.00 49.59 193 ASP A O 1
ATOM 1461 N N . ARG A 1 194 ? -5.646 -7.500 -19.764 1.00 47.56 194 ARG A N 1
ATOM 1462 C CA . ARG A 1 194 ? -5.292 -8.623 -20.629 1.00 47.56 194 ARG A CA 1
ATOM 1463 C C . ARG A 1 194 ? -6.349 -8.661 -21.725 1.00 47.56 194 ARG A C 1
ATOM 1465 O O . ARG A 1 194 ? -7.051 -9.653 -21.873 1.00 47.56 194 ARG A O 1
ATOM 1472 N N . GLY A 1 195 ? -6.490 -7.553 -22.444 1.00 47.19 195 GLY A N 1
ATOM 1473 C CA . GLY A 1 195 ? -7.158 -7.549 -23.726 1.00 47.19 195 GLY A CA 1
ATOM 1474 C C . GLY A 1 195 ? -6.303 -8.394 -24.655 1.00 47.19 195 GLY A C 1
ATOM 1475 O O . GLY A 1 195 ? -5.201 -7.993 -25.036 1.00 47.19 195 GLY A O 1
ATOM 1476 N N . GLU A 1 196 ? -6.775 -9.598 -24.951 1.00 41.12 196 GLU A N 1
ATOM 1477 C CA . GLU A 1 196 ? -6.251 -10.430 -26.025 1.00 41.12 196 GLU A CA 1
ATOM 1478 C C . GLU A 1 196 ? -6.175 -9.567 -27.298 1.00 41.1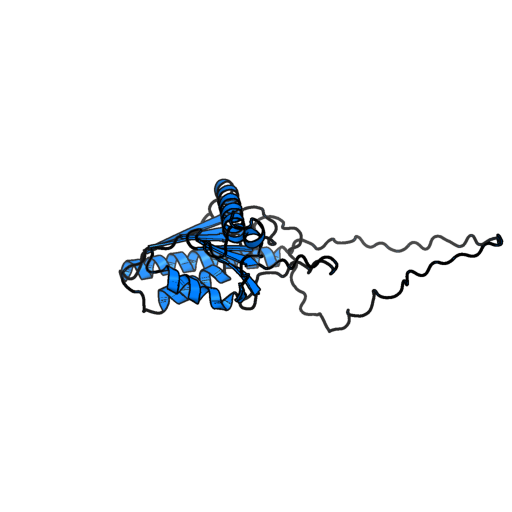2 196 GLU A C 1
ATOM 1480 O O . GLU A 1 196 ? -7.191 -9.111 -27.813 1.00 41.12 196 GLU A O 1
ATOM 1485 N N . GLY A 1 197 ? -4.961 -9.261 -27.766 1.00 47.31 197 GLY A N 1
ATOM 1486 C CA . GLY A 1 197 ? -4.735 -8.677 -29.093 1.00 47.31 197 GLY A CA 1
ATOM 1487 C C . GLY A 1 197 ? -4.257 -7.223 -29.175 1.00 47.31 197 GLY A C 1
ATOM 1488 O O . GLY A 1 197 ? -3.903 -6.798 -30.273 1.00 47.31 197 GLY A O 1
ATOM 1489 N N . ARG A 1 198 ? -4.159 -6.452 -28.080 1.00 47.47 198 ARG A N 1
ATOM 1490 C CA . ARG A 1 198 ? -3.563 -5.097 -28.139 1.00 47.47 198 ARG A CA 1
ATOM 1491 C C . ARG A 1 198 ? -2.145 -5.111 -27.572 1.00 47.47 198 ARG A C 1
ATOM 1493 O O . ARG A 1 198 ? -1.926 -5.606 -26.469 1.00 47.47 198 ARG A O 1
ATOM 1500 N N . ALA A 1 199 ? -1.181 -4.598 -28.345 1.00 48.66 199 ALA A N 1
ATOM 1501 C CA . ALA A 1 199 ? 0.232 -4.540 -27.968 1.00 48.66 199 ALA A CA 1
ATOM 1502 C C . ALA A 1 199 ? 0.393 -4.050 -26.520 1.00 48.66 199 ALA A C 1
ATOM 1504 O O . ALA A 1 199 ? -0.183 -3.026 -26.145 1.00 48.66 199 ALA A O 1
ATOM 1505 N N . ALA A 1 200 ? 1.142 -4.814 -25.717 1.00 46.44 200 ALA A N 1
ATOM 1506 C CA . ALA A 1 200 ? 1.293 -4.578 -24.288 1.00 46.44 200 ALA A CA 1
ATOM 1507 C C . ALA A 1 200 ? 1.651 -3.103 -24.022 1.00 46.44 200 ALA A C 1
ATOM 1509 O O . ALA A 1 200 ? 2.646 -2.614 -24.570 1.00 46.44 200 ALA A O 1
ATOM 1510 N N . PRO A 1 201 ? 0.873 -2.377 -23.197 1.00 47.25 201 PRO A N 1
ATOM 1511 C CA . PRO A 1 201 ? 1.223 -1.020 -22.815 1.00 47.25 201 PRO A CA 1
ATOM 1512 C C . PRO A 1 201 ? 2.627 -1.017 -22.210 1.00 47.25 201 PRO A C 1
ATOM 1514 O O . PRO A 1 201 ? 2.926 -1.824 -21.323 1.00 47.25 201 PRO A O 1
ATOM 1517 N N . ARG A 1 202 ? 3.495 -0.119 -22.695 1.00 49.22 202 ARG A N 1
ATOM 1518 C CA . ARG A 1 202 ? 4.816 0.100 -22.091 1.00 49.22 202 ARG A CA 1
ATOM 1519 C C . ARG A 1 202 ? 4.641 0.334 -20.581 1.00 49.22 202 ARG A C 1
ATOM 1521 O O . ARG A 1 202 ? 3.671 1.004 -20.207 1.00 49.22 202 ARG A O 1
ATOM 1528 N N . PRO A 1 203 ? 5.539 -0.195 -19.726 1.00 46.41 203 PRO A N 1
ATOM 1529 C CA . PRO A 1 203 ? 5.499 0.051 -18.289 1.00 46.41 203 PRO A CA 1
ATOM 1530 C C . PRO A 1 203 ? 5.378 1.555 -18.038 1.00 46.41 203 PRO A C 1
ATOM 1532 O O . PRO A 1 203 ? 6.253 2.325 -18.429 1.00 46.41 203 PRO A O 1
ATOM 1535 N N . ARG A 1 204 ? 4.253 1.990 -17.464 1.00 51.78 204 ARG A N 1
ATOM 1536 C CA . ARG A 1 204 ? 4.076 3.388 -17.073 1.00 51.78 204 ARG A CA 1
ATOM 1537 C C . ARG A 1 204 ? 4.786 3.561 -15.729 1.00 51.78 204 ARG A C 1
ATOM 1539 O O . ARG A 1 204 ? 4.473 2.805 -14.809 1.00 51.78 204 ARG A O 1
ATOM 1546 N N . PRO A 1 205 ? 5.747 4.489 -15.597 1.00 46.19 205 PRO A N 1
ATOM 1547 C CA . PRO A 1 205 ? 6.360 4.755 -14.306 1.00 46.19 205 PRO A CA 1
ATOM 1548 C C . PRO A 1 205 ? 5.283 5.304 -13.366 1.00 46.19 205 PRO A C 1
ATOM 1550 O O . PRO A 1 205 ? 4.696 6.338 -13.662 1.00 46.19 205 PRO A O 1
ATOM 1553 N N . ALA A 1 206 ? 5.034 4.556 -12.286 1.00 51.91 206 ALA A N 1
ATOM 1554 C CA . ALA A 1 206 ? 4.081 4.801 -11.203 1.00 51.91 206 ALA A CA 1
ATOM 1555 C C . ALA A 1 206 ? 2.630 5.090 -11.641 1.00 51.91 206 ALA A C 1
ATOM 1557 O O . ALA A 1 206 ? 2.324 6.060 -12.330 1.00 51.91 206 ALA A O 1
ATOM 1558 N N . ALA A 1 207 ? 1.692 4.280 -11.153 1.00 56.56 207 ALA A N 1
ATOM 1559 C CA . ALA A 1 207 ? 0.291 4.664 -11.094 1.00 56.56 207 ALA A CA 1
ATOM 1560 C C . ALA A 1 207 ? 0.146 5.988 -10.333 1.00 56.56 207 ALA A C 1
ATOM 1562 O O . ALA A 1 207 ? 0.110 6.018 -9.101 1.00 56.56 207 ALA A O 1
ATOM 1563 N N . GLY A 1 208 ? 0.085 7.090 -11.080 1.00 65.38 208 GLY A N 1
ATOM 1564 C CA . GLY A 1 208 ? -0.294 8.390 -10.555 1.00 65.38 208 GLY A CA 1
ATOM 1565 C C . GLY A 1 208 ? -1.696 8.340 -9.946 1.00 65.38 208 GLY A C 1
ATOM 1566 O O . GLY A 1 208 ? -2.397 7.328 -10.000 1.00 65.38 208 GLY A O 1
ATOM 1567 N N . ARG A 1 209 ? -2.141 9.465 -9.384 1.00 68.62 209 ARG A N 1
ATOM 1568 C CA . ARG A 1 209 ? -3.466 9.572 -8.746 1.00 68.62 209 ARG A CA 1
ATOM 1569 C C . ARG A 1 209 ? -4.632 9.167 -9.656 1.00 68.62 209 ARG A C 1
ATOM 1571 O O . ARG A 1 209 ? -5.670 8.781 -9.130 1.00 68.62 209 ARG A O 1
ATOM 1578 N N . ASP A 1 210 ? -4.426 9.190 -10.969 1.00 79.69 210 ASP A N 1
ATOM 1579 C CA . ASP A 1 210 ? -5.433 8.886 -11.987 1.00 79.69 210 ASP A CA 1
ATOM 1580 C C . ASP A 1 210 ? -5.375 7.434 -12.493 1.00 79.69 210 ASP A C 1
ATOM 1582 O O . ASP A 1 210 ? -6.052 7.077 -13.456 1.00 79.69 210 ASP A O 1
ATOM 1586 N N . ALA A 1 211 ? -4.555 6.573 -11.883 1.00 83.50 211 ALA A N 1
ATOM 1587 C CA . ALA A 1 211 ? -4.505 5.168 -12.264 1.00 83.50 211 ALA A CA 1
ATOM 1588 C C . ALA A 1 211 ? -5.818 4.450 -11.936 1.00 83.50 211 ALA A C 1
ATOM 1590 O O . ALA A 1 211 ? -6.374 4.620 -10.852 1.00 83.50 211 ALA A O 1
ATOM 1591 N N . VAL A 1 212 ? -6.282 3.611 -12.860 1.00 88.88 212 VAL A N 1
ATOM 1592 C CA . VAL A 1 212 ? -7.482 2.790 -12.678 1.00 88.88 212 VAL A CA 1
ATOM 1593 C C . VAL A 1 212 ? -7.088 1.443 -12.077 1.00 88.88 212 VAL A C 1
ATOM 1595 O O . VAL A 1 212 ? -6.225 0.730 -12.595 1.00 88.88 212 VAL A O 1
ATOM 1598 N N . LEU A 1 213 ? -7.727 1.099 -10.967 1.00 91.75 213 LEU A N 1
ATOM 1599 C CA . LEU A 1 213 ? -7.546 -0.134 -10.216 1.00 91.75 213 LEU A CA 1
ATOM 1600 C C . LEU A 1 213 ? -8.807 -0.985 -10.341 1.00 91.75 213 LEU A C 1
ATOM 1602 O O . LEU A 1 213 ? -9.923 -0.474 -10.287 1.00 91.75 213 LEU A O 1
ATOM 1606 N N . THR A 1 214 ? -8.648 -2.300 -10.439 1.00 93.06 214 THR A N 1
ATOM 1607 C CA . THR A 1 214 ? -9.756 -3.234 -10.242 1.00 93.06 214 THR A CA 1
ATOM 1608 C C . THR A 1 214 ? -9.875 -3.557 -8.760 1.00 93.06 214 THR A C 1
ATOM 1610 O O . THR A 1 214 ? -8.961 -4.138 -8.165 1.00 93.06 214 THR A O 1
ATOM 1613 N N . ARG A 1 215 ? -11.023 -3.226 -8.172 1.00 95.00 215 ARG A N 1
ATOM 1614 C CA . ARG A 1 215 ? -11.393 -3.609 -6.813 1.00 95.00 215 ARG A CA 1
ATOM 1615 C C . ARG A 1 215 ? -12.055 -4.986 -6.800 1.00 95.00 215 ARG A C 1
ATOM 1617 O O . ARG A 1 215 ? -12.944 -5.278 -7.599 1.00 95.00 215 ARG A O 1
ATOM 1624 N N . TRP A 1 216 ? -11.656 -5.798 -5.829 1.00 94.94 216 TRP A N 1
ATOM 1625 C CA . TRP A 1 216 ? -12.255 -7.083 -5.489 1.00 94.94 216 TRP A CA 1
ATOM 1626 C C . TRP A 1 216 ? -12.644 -7.078 -4.013 1.00 94.94 216 TRP A C 1
ATOM 1628 O O . TRP A 1 216 ? -11.845 -6.667 -3.172 1.00 94.94 216 TRP A O 1
ATOM 1638 N N . HIS A 1 217 ? -13.843 -7.568 -3.701 1.00 95.62 217 HIS A N 1
ATOM 1639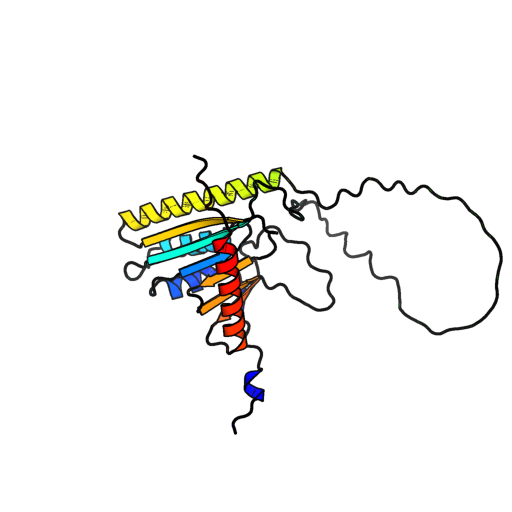 C CA . HIS A 1 217 ? -14.333 -7.744 -2.332 1.00 95.62 217 HIS A CA 1
ATOM 1640 C C . HIS A 1 217 ? -14.596 -9.226 -2.053 1.00 95.62 217 HIS A C 1
ATOM 1642 O O . HIS A 1 217 ? -15.065 -9.943 -2.937 1.00 95.62 217 HIS A O 1
ATOM 1648 N N . VAL A 1 218 ? -14.343 -9.692 -0.830 1.00 95.50 218 VAL A N 1
ATOM 1649 C CA . VAL A 1 218 ? -14.570 -11.091 -0.408 1.00 95.50 218 VAL A CA 1
ATOM 1650 C C . VAL A 1 218 ? -16.019 -11.567 -0.648 1.00 95.50 218 VAL A C 1
ATOM 1652 O O . VAL A 1 218 ? -16.259 -12.739 -0.968 1.00 95.50 218 VAL A O 1
ATOM 1655 N N . ASP A 1 219 ? -16.973 -10.638 -0.582 1.00 94.50 219 ASP A N 1
ATOM 1656 C CA . ASP A 1 219 ? -18.404 -10.898 -0.791 1.00 94.50 219 ASP A CA 1
ATOM 1657 C C . ASP A 1 219 ? -18.821 -10.931 -2.267 1.00 94.50 219 ASP A C 1
ATOM 1659 O O . ASP A 1 219 ? -19.899 -11.424 -2.585 1.00 94.50 219 ASP A O 1
ATOM 1663 N N . ALA A 1 220 ? -17.954 -10.512 -3.196 1.00 91.88 220 ALA A N 1
ATOM 1664 C CA . ALA A 1 220 ? -18.236 -10.520 -4.637 1.00 91.88 220 ALA A CA 1
ATOM 1665 C C . ALA A 1 220 ? -18.177 -11.931 -5.272 1.00 91.88 220 ALA A C 1
ATOM 1667 O O . ALA A 1 220 ? -18.189 -12.080 -6.493 1.00 91.88 220 ALA A O 1
ATOM 1668 N N . GLY A 1 221 ? -18.097 -12.984 -4.453 1.00 91.81 221 GLY A N 1
ATOM 1669 C CA . GLY A 1 221 ? -18.165 -14.382 -4.879 1.00 91.81 221 GLY A CA 1
ATOM 1670 C C . GLY A 1 221 ? -16.833 -15.133 -4.831 1.00 91.81 221 GLY A C 1
ATOM 1671 O O . GLY A 1 221 ? -15.792 -14.616 -4.424 1.00 91.81 221 GLY A O 1
ATOM 1672 N N . ALA A 1 222 ? -16.870 -16.407 -5.234 1.00 91.56 222 ALA A N 1
ATOM 1673 C CA . ALA A 1 222 ? -15.737 -17.328 -5.099 1.00 91.56 222 ALA A CA 1
ATOM 1674 C C . ALA A 1 222 ? -14.483 -16.860 -5.857 1.00 91.56 222 ALA A C 1
ATOM 1676 O O . ALA A 1 222 ? -13.379 -16.949 -5.324 1.00 91.56 222 ALA A O 1
ATOM 1677 N N . ALA A 1 223 ? -14.652 -16.297 -7.058 1.00 89.25 223 ALA A N 1
ATOM 1678 C CA . ALA A 1 223 ? -13.543 -15.779 -7.857 1.00 89.25 223 ALA A CA 1
ATOM 1679 C C . ALA A 1 223 ? -12.809 -14.617 -7.164 1.00 89.25 223 ALA A C 1
ATOM 1681 O O . ALA A 1 223 ? -11.579 -14.565 -7.182 1.00 89.25 223 ALA A O 1
ATOM 1682 N N . ALA A 1 224 ? -13.546 -13.709 -6.514 1.00 92.06 224 ALA A N 1
ATOM 1683 C CA . ALA A 1 224 ? -12.956 -12.593 -5.784 1.00 92.06 224 ALA A CA 1
ATOM 1684 C C . ALA A 1 224 ? -12.182 -13.074 -4.551 1.00 92.06 224 ALA A C 1
ATOM 1686 O O . ALA A 1 224 ? -11.035 -12.671 -4.355 1.00 92.06 224 ALA A O 1
ATOM 1687 N N . ARG A 1 225 ? -12.756 -14.010 -3.780 1.00 94.75 225 ARG A N 1
ATOM 1688 C CA . ARG A 1 225 ? -12.063 -14.644 -2.646 1.00 94.75 225 ARG A CA 1
ATOM 1689 C C . ARG A 1 225 ? -10.769 -15.318 -3.070 1.00 94.75 225 ARG A C 1
ATOM 1691 O O . ARG A 1 225 ? -9.743 -15.128 -2.426 1.00 94.75 225 ARG A O 1
ATOM 1698 N N . GLU A 1 226 ? -10.803 -16.062 -4.170 1.00 94.12 226 GLU A N 1
ATOM 1699 C CA . GLU A 1 226 ? -9.624 -16.751 -4.688 1.00 94.12 226 GLU A CA 1
ATOM 1700 C C . GLU A 1 226 ? -8.541 -15.774 -5.159 1.00 94.12 226 GLU A C 1
ATOM 1702 O O . GLU A 1 226 ? -7.352 -15.975 -4.895 1.00 94.12 226 GLU A O 1
ATOM 1707 N N . ARG A 1 227 ? -8.943 -14.671 -5.800 1.00 93.38 227 ARG A N 1
ATOM 1708 C CA . ARG A 1 227 ? -8.022 -13.613 -6.223 1.00 93.38 227 ARG A CA 1
ATOM 1709 C C . ARG A 1 227 ? -7.353 -12.941 -5.024 1.00 93.38 227 ARG A C 1
ATOM 1711 O O . ARG A 1 227 ? -6.130 -12.801 -5.020 1.00 93.38 227 ARG A O 1
ATOM 1718 N N . ILE A 1 228 ? -8.134 -12.575 -4.007 1.00 95.75 228 ILE A N 1
ATOM 1719 C CA . ILE A 1 228 ? -7.639 -11.977 -2.760 1.00 95.75 228 ILE A CA 1
ATOM 1720 C C . ILE A 1 228 ? -6.694 -12.946 -2.042 1.00 95.75 228 ILE A C 1
ATOM 1722 O O . ILE A 1 228 ? -5.581 -12.561 -1.691 1.00 95.75 228 ILE A O 1
ATOM 1726 N N . ARG A 1 229 ? -7.085 -14.220 -1.902 1.00 97.00 229 ARG A N 1
ATOM 1727 C CA . ARG A 1 229 ? -6.259 -15.272 -1.291 1.00 97.00 229 ARG A CA 1
ATOM 1728 C C . ARG A 1 229 ? -4.919 -15.417 -2.006 1.00 97.00 229 ARG A C 1
ATOM 1730 O O . ARG A 1 229 ? -3.875 -15.391 -1.362 1.00 97.00 229 ARG A O 1
ATOM 1737 N N . THR A 1 230 ? -4.940 -15.519 -3.335 1.00 96.06 230 THR A N 1
ATOM 1738 C CA . THR A 1 230 ? -3.730 -15.650 -4.160 1.00 96.06 230 THR A CA 1
ATOM 1739 C C . THR A 1 230 ? -2.808 -14.440 -4.009 1.00 96.06 230 THR A C 1
ATOM 1741 O O . THR A 1 230 ? -1.601 -14.605 -3.843 1.00 96.06 230 THR A O 1
ATOM 1744 N N . ARG A 1 231 ? -3.353 -13.214 -4.031 1.00 95.88 231 ARG A N 1
ATOM 1745 C CA . ARG A 1 231 ? -2.559 -11.991 -3.824 1.00 95.88 231 ARG A CA 1
ATOM 1746 C C . ARG A 1 231 ? -2.012 -11.887 -2.402 1.00 95.88 231 ARG A C 1
ATOM 1748 O O . ARG A 1 231 ? -0.876 -11.457 -2.246 1.00 95.88 231 ARG A O 1
ATOM 1755 N N . GLY A 1 232 ? -2.763 -12.334 -1.397 1.00 97.75 232 GLY A N 1
ATOM 1756 C CA . GLY A 1 232 ? -2.292 -12.430 -0.015 1.00 97.75 232 GLY A CA 1
ATOM 1757 C C . GLY A 1 232 ? -1.115 -13.397 0.135 1.00 97.75 232 GLY A C 1
ATOM 1758 O O . GLY A 1 232 ? -0.094 -13.027 0.705 1.00 97.75 232 GLY A O 1
ATOM 1759 N N . LEU A 1 233 ? -1.212 -14.596 -0.451 1.00 97.50 233 LEU A N 1
ATOM 1760 C CA . LEU A 1 233 ? -0.115 -15.573 -0.463 1.00 97.50 233 LEU A CA 1
ATOM 1761 C C . LEU A 1 233 ? 1.122 -15.039 -1.193 1.00 97.50 233 LEU A C 1
ATOM 1763 O O . LEU A 1 233 ? 2.239 -15.188 -0.701 1.00 97.50 233 LEU A O 1
ATOM 1767 N N . LEU A 1 234 ? 0.928 -14.388 -2.345 1.00 95.50 234 LEU A N 1
ATOM 1768 C CA . LEU A 1 234 ? 2.015 -13.730 -3.067 1.00 95.50 234 LEU A CA 1
ATOM 1769 C C . LEU A 1 234 ? 2.672 -12.648 -2.205 1.00 95.50 234 LEU A C 1
ATOM 1771 O O . LEU A 1 234 ? 3.895 -12.604 -2.132 1.00 95.50 234 LEU A O 1
ATOM 1775 N N . PHE A 1 235 ? 1.882 -11.795 -1.548 1.00 96.94 235 PHE A N 1
ATOM 1776 C CA . PHE A 1 235 ? 2.411 -10.762 -0.664 1.00 96.94 235 PHE A CA 1
ATOM 1777 C C . PHE A 1 235 ? 3.255 -11.368 0.456 1.00 96.94 235 PHE A C 1
ATOM 1779 O O . PHE A 1 235 ? 4.383 -10.934 0.649 1.00 96.94 235 PHE A O 1
ATOM 1786 N N . ASP A 1 236 ? 2.752 -12.387 1.155 1.00 98.19 236 ASP A N 1
ATOM 1787 C CA . ASP A 1 236 ? 3.482 -13.028 2.255 1.00 98.19 236 ASP A CA 1
ATOM 1788 C C . ASP A 1 236 ? 4.793 -13.668 1.775 1.00 98.19 236 ASP A C 1
ATOM 1790 O O . ASP A 1 236 ? 5.831 -13.519 2.426 1.00 98.19 236 ASP A O 1
ATOM 1794 N N . ALA A 1 237 ? 4.778 -14.307 0.600 1.00 97.31 237 ALA A N 1
ATOM 1795 C CA . ALA A 1 237 ? 5.982 -14.850 -0.017 1.00 97.31 237 ALA A CA 1
ATOM 1796 C C . ALA A 1 237 ? 7.006 -13.738 -0.310 1.00 97.31 237 ALA A C 1
ATOM 1798 O O . ALA A 1 237 ? 8.148 -13.826 0.144 1.00 97.31 237 ALA A O 1
ATOM 1799 N N . LEU A 1 238 ? 6.592 -12.658 -0.985 1.00 95.94 238 LEU A N 1
ATOM 1800 C CA . LEU A 1 238 ? 7.458 -11.509 -1.278 1.00 95.94 238 LEU A CA 1
ATOM 1801 C C . LEU A 1 238 ? 7.971 -10.850 0.010 1.00 95.94 238 LEU A C 1
ATOM 1803 O O . LEU A 1 238 ? 9.151 -10.531 0.110 1.00 95.94 238 LEU A O 1
ATOM 1807 N N . TRP A 1 239 ? 7.111 -10.689 1.014 1.00 97.62 239 TRP A N 1
ATOM 1808 C CA . TRP A 1 239 ? 7.443 -10.069 2.294 1.00 97.62 239 TRP A CA 1
ATOM 1809 C C . TRP A 1 239 ? 8.522 -10.844 3.047 1.00 97.62 239 TRP A C 1
ATOM 1811 O O . TRP A 1 239 ? 9.416 -10.236 3.638 1.00 97.62 239 TRP A O 1
ATOM 1821 N N . SER A 1 240 ? 8.459 -12.180 3.013 1.00 97.69 240 SER A N 1
ATOM 1822 C CA . SER A 1 240 ? 9.422 -13.043 3.704 1.00 97.69 240 SER A CA 1
ATOM 1823 C C . SER A 1 240 ? 10.840 -12.956 3.133 1.00 97.69 240 SER A C 1
ATOM 1825 O O . SER A 1 240 ? 11.800 -13.082 3.889 1.00 97.69 240 SER A O 1
ATOM 1827 N N . VAL A 1 241 ? 10.975 -12.690 1.828 1.00 97.50 241 VAL A N 1
ATOM 1828 C CA . VAL A 1 241 ? 12.275 -12.539 1.149 1.00 97.50 241 VAL A CA 1
ATOM 1829 C C . VAL A 1 241 ? 12.718 -11.081 1.005 1.00 97.50 241 VAL A C 1
ATOM 1831 O O . VAL A 1 241 ? 13.890 -10.815 0.738 1.00 97.50 241 VAL A O 1
ATOM 1834 N N . ALA A 1 242 ? 11.802 -10.125 1.169 1.00 96.81 242 ALA A N 1
ATOM 1835 C CA . ALA A 1 242 ? 12.110 -8.705 1.106 1.00 96.81 242 ALA A CA 1
ATOM 1836 C C . ALA A 1 242 ? 12.931 -8.264 2.327 1.00 96.81 242 ALA A C 1
ATOM 1838 O O . ALA A 1 242 ? 12.709 -8.704 3.458 1.00 96.81 242 ALA A O 1
ATOM 1839 N N . ARG A 1 243 ? 13.876 -7.353 2.098 1.00 97.00 243 ARG A N 1
ATOM 1840 C CA . ARG A 1 243 ? 14.766 -6.820 3.135 1.00 97.00 243 ARG A CA 1
ATOM 1841 C C . ARG A 1 243 ? 14.155 -5.556 3.736 1.00 97.00 243 ARG A C 1
ATOM 1843 O O . ARG A 1 243 ? 13.580 -4.781 2.979 1.00 97.00 243 ARG A O 1
ATOM 1850 N N . PRO A 1 244 ? 14.282 -5.292 5.046 1.00 97.00 244 PRO A N 1
ATOM 1851 C CA . PRO A 1 244 ? 13.890 -4.004 5.612 1.00 97.00 244 PRO A CA 1
ATOM 1852 C C . PRO A 1 244 ? 14.531 -2.845 4.847 1.00 97.00 244 PRO A C 1
ATOM 1854 O O . PRO A 1 244 ? 15.710 -2.920 4.494 1.00 97.00 244 PRO A O 1
ATOM 1857 N N . LEU A 1 245 ? 13.767 -1.777 4.607 1.00 93.19 245 LEU A N 1
ATOM 1858 C CA . LEU A 1 245 ? 14.320 -0.516 4.128 1.00 93.19 245 LEU A CA 1
ATOM 1859 C C . LEU A 1 245 ? 15.249 0.008 5.229 1.00 93.19 245 LEU A C 1
ATOM 1861 O O . LEU A 1 245 ? 14.796 0.572 6.227 1.00 93.19 245 LEU A O 1
ATOM 1865 N N . THR A 1 246 ? 16.550 -0.255 5.100 1.00 82.94 246 THR A N 1
ATOM 1866 C CA . THR A 1 246 ? 17.538 0.235 6.057 1.00 82.94 246 THR A CA 1
ATOM 1867 C C . THR A 1 246 ? 17.463 1.750 6.059 1.00 82.94 246 THR A C 1
ATOM 1869 O O . THR A 1 246 ? 17.612 2.376 5.010 1.00 82.94 246 THR A O 1
ATOM 1872 N N . ARG A 1 247 ? 17.227 2.335 7.237 1.00 59.22 247 ARG A N 1
ATOM 1873 C CA . ARG A 1 247 ? 17.425 3.766 7.461 1.00 59.22 247 ARG A CA 1
ATOM 1874 C C . ARG A 1 247 ? 18.911 4.032 7.278 1.00 59.22 247 ARG A C 1
ATOM 1876 O O . ARG A 1 247 ? 19.677 3.908 8.228 1.00 59.22 247 ARG A O 1
ATOM 1883 N N . THR A 1 248 ? 19.335 4.304 6.053 1.00 50.28 248 THR A N 1
ATOM 1884 C CA . THR A 1 248 ? 20.634 4.920 5.827 1.00 50.28 248 THR A CA 1
ATOM 1885 C C . THR A 1 248 ? 20.502 6.313 6.433 1.00 50.28 248 THR A C 1
ATOM 1887 O O . THR A 1 248 ? 19.751 7.135 5.910 1.00 50.28 248 THR A O 1
ATOM 1890 N N . GLY A 1 249 ? 21.055 6.459 7.640 1.00 41.09 249 GLY A N 1
ATOM 1891 C CA . GLY A 1 249 ? 20.970 7.664 8.465 1.00 41.09 249 GLY A CA 1
ATOM 1892 C C . GLY A 1 249 ? 21.744 8.837 7.897 1.00 41.09 249 GLY A C 1
ATOM 1893 O O . GLY A 1 249 ? 22.611 8.609 7.023 1.00 41.09 249 GLY A O 1
#

Foldseek 3Di:
DPDPVVQPDPQDWDKDFLLCVLVVLLVCQVVLKEKFKEFAQCCSVLVSNLVNLPVQPRDAAHHYEAEYEHAPLVDFAAQDADPPPPDDPPPPDDPDPDDDDDDDDDDDDDDDDDDDDDPPPPDPPPHRGRDNVVSVVSLVSNLVSVVVQVVSQVVCVVVSRYHYHYFYFYDNDHRQWTKMDMNLFKIWGQDQPPPPPDDRPRDDNDSDSRGITTMAGNVSHDVSNVVSVVVVVVSVVRVVPTHTPDPPD

Organism: NCBI:txid68230

Radius of gyration: 24.63 Å; Cα contacts (8 Å, |Δi|>4): 342; chains: 1; bounding box: 56×44×86 Å

Mean predicted aligned error: 11.74 Å

Sequence (249 aa):
MRGVTDSMRPGERQEVVAGELGRYFREALPGDPGIDAVGCTGGTVVDQLRRCLERGDLTGRPHVRLRVIVPDFTQPLSGLCRRDGSGTEDAVNAVNAVDPEYPGNAGTPGAGNPGAPGAGNAGPFHGPGDDAELRRELWREVVGLAHDMAALDRRLHSGRRARLDVEFRVLHLTPVVTFCLIDRSQLFDEARDRGEGRAAPRPRPAAGRDAVLTRWHVDAGAAARERIRTRGLLFDALWSVARPLTRTG

Solvent-accessible surface area (backbone atoms only — not comparable to full-atom values): 15006 Å² total; per-residue (Å²): 135,86,68,77,72,76,78,65,61,78,38,76,72,40,81,41,47,48,66,52,51,34,55,60,49,57,73,38,37,80,71,43,33,41,35,46,34,35,19,55,61,43,54,61,61,50,53,30,50,50,54,52,70,66,72,66,83,65,71,71,60,33,42,37,37,40,39,38,40,24,44,37,46,91,48,91,44,80,64,43,58,80,80,73,88,78,72,68,87,85,81,84,81,88,86,87,85,79,83,92,77,85,80,89,82,89,84,85,93,80,83,88,82,95,76,78,88,76,81,73,82,77,66,83,79,76,61,72,52,56,36,69,66,59,27,54,51,50,44,50,50,34,52,48,53,54,51,52,50,56,53,47,29,54,53,27,49,76,66,67,47,30,45,58,50,76,48,54,26,31,34,90,53,70,71,82,58,43,36,40,28,44,66,78,44,33,32,36,34,57,61,73,77,81,57,87,88,62,81,78,77,73,80,70,82,59,72,50,61,80,30,60,21,35,36,34,40,51,83,38,38,71,66,27,36,51,51,38,50,52,52,49,54,50,48,53,56,52,55,73,74,30,41,72,59,73,80,81,124

Secondary structure (DSSP, 8-state):
---GGGGGSPP-PEEEEGGGHHHHHHHHGGG--EEEEE-SSSHHHHHHHHHHHHTS---S--EEEEEEEEE-TTS--TT-----S---S--S-SS--------------------------------S---HHHHHHHHHHHHHHHHHHHHHHHHHHHTTS-EEEEEEEEE---TT--EEEETTTEEEEE-----TTS-PPP--SS--TT-EEEEEEGGG-HHHHHHHHHHHHHHHHHHHHPEE-----

pLDDT: mean 77.77, std 22.92, range [28.36, 98.5]